Protein AF-Q5BXQ5-F1 (afdb_monomer_lite)

pLDDT: mean 82.76, std 18.49, range [26.02, 97.44]

Structure (mmCIF, N/CA/C/O backbone):
data_AF-Q5BXQ5-F1
#
_entry.id   AF-Q5BXQ5-F1
#
loop_
_atom_site.group_PDB
_atom_site.id
_atom_site.type_symbol
_atom_site.label_atom_id
_atom_site.label_alt_id
_atom_site.label_comp_id
_atom_site.label_asym_id
_atom_site.label_entity_id
_atom_site.label_seq_id
_atom_site.pdbx_PDB_ins_code
_atom_site.Cartn_x
_atom_site.Cartn_y
_atom_site.Cartn_z
_atom_site.occupancy
_atom_site.B_iso_or_equiv
_atom_site.auth_seq_id
_atom_site.auth_comp_id
_atom_site.auth_asym_id
_atom_site.auth_atom_id
_atom_site.pdbx_PDB_model_num
ATOM 1 N N . PHE A 1 1 ? -3.761 8.445 -35.167 1.00 59.41 1 PHE A N 1
ATOM 2 C CA . PHE A 1 1 ? -2.928 7.290 -34.758 1.00 59.41 1 PHE A CA 1
ATOM 3 C C . PHE A 1 1 ? -1.442 7.628 -34.578 1.00 59.41 1 PHE A C 1
ATOM 5 O O . PHE A 1 1 ? -0.912 7.321 -33.518 1.00 59.41 1 PHE A O 1
ATOM 12 N N . VAL A 1 2 ? -0.765 8.305 -35.522 1.00 65.44 2 VAL A N 1
ATOM 13 C CA . VAL A 1 2 ? 0.677 8.653 -35.393 1.00 65.44 2 VAL A CA 1
ATOM 14 C C . VAL A 1 2 ? 0.977 9.590 -34.210 1.00 65.44 2 VAL A C 1
ATOM 16 O O . VAL A 1 2 ? 1.922 9.349 -33.462 1.00 65.44 2 VAL A O 1
ATOM 19 N N . HIS A 1 3 ? 0.152 10.620 -33.991 1.00 71.25 3 HIS A N 1
ATOM 20 C CA . HIS A 1 3 ? 0.296 11.543 -32.854 1.00 71.25 3 HIS A CA 1
ATOM 21 C C . HIS A 1 3 ? 0.167 10.822 -31.502 1.00 71.25 3 HIS A C 1
ATOM 23 O O . HIS A 1 3 ? 1.020 10.962 -30.633 1.00 71.25 3 HIS A O 1
ATOM 29 N N . THR A 1 4 ? -0.858 9.978 -31.357 1.00 77.00 4 THR A N 1
ATOM 30 C CA . THR A 1 4 ? -1.087 9.158 -30.159 1.00 77.00 4 THR A CA 1
ATOM 31 C C . THR A 1 4 ? 0.082 8.209 -29.886 1.00 77.00 4 THR A C 1
ATOM 33 O O . THR A 1 4 ? 0.477 8.042 -28.738 1.00 77.00 4 THR A O 1
ATOM 36 N N . GLY A 1 5 ? 0.691 7.639 -30.932 1.00 76.75 5 GLY A N 1
ATOM 37 C CA . GLY A 1 5 ? 1.862 6.774 -30.787 1.00 76.75 5 GLY A CA 1
ATOM 38 C C . GLY A 1 5 ? 3.129 7.510 -30.337 1.00 76.75 5 GLY A C 1
ATOM 39 O O . GLY A 1 5 ? 3.867 7.002 -29.494 1.00 76.75 5 GLY A O 1
ATOM 40 N N . ARG A 1 6 ? 3.362 8.730 -30.842 1.00 78.69 6 ARG A N 1
ATOM 41 C CA . ARG A 1 6 ? 4.462 9.595 -30.377 1.00 78.69 6 ARG A CA 1
ATOM 42 C C . ARG A 1 6 ? 4.275 10.012 -28.920 1.00 78.69 6 ARG A C 1
ATOM 44 O O . ARG A 1 6 ? 5.229 9.958 -28.149 1.00 78.69 6 ARG A O 1
ATOM 51 N N . LEU A 1 7 ? 3.047 10.366 -28.545 1.00 82.81 7 LEU A N 1
ATOM 52 C CA . LEU A 1 7 ? 2.699 10.731 -27.174 1.00 82.81 7 LEU A CA 1
ATOM 53 C C . LEU A 1 7 ? 2.893 9.549 -26.210 1.00 82.81 7 LEU A C 1
ATOM 55 O O . LEU A 1 7 ? 3.507 9.708 -25.159 1.00 82.81 7 LEU A O 1
ATOM 59 N N . ALA A 1 8 ? 2.466 8.345 -26.604 1.00 81.06 8 ALA A N 1
ATOM 60 C CA . ALA A 1 8 ? 2.680 7.127 -25.823 1.00 81.06 8 ALA A CA 1
ATOM 61 C C . ALA A 1 8 ? 4.173 6.844 -25.593 1.00 81.06 8 ALA A C 1
ATOM 63 O O . ALA A 1 8 ? 4.588 6.621 -24.459 1.00 81.06 8 ALA A O 1
ATOM 64 N N . ARG A 1 9 ? 4.998 6.926 -26.646 1.00 82.25 9 ARG A N 1
ATOM 65 C CA . ARG A 1 9 ? 6.457 6.774 -26.531 1.00 82.25 9 ARG A CA 1
ATOM 66 C C . ARG A 1 9 ? 7.069 7.793 -25.571 1.00 82.25 9 ARG A C 1
ATOM 68 O O . ARG A 1 9 ? 7.902 7.427 -24.748 1.00 82.25 9 ARG A O 1
ATOM 75 N N . HIS A 1 10 ? 6.656 9.055 -25.671 1.00 85.12 10 HIS A N 1
ATOM 76 C CA . HIS A 1 10 ? 7.150 10.113 -24.797 1.00 85.12 10 HIS A CA 1
ATOM 77 C C . HIS A 1 10 ? 6.819 9.831 -23.325 1.00 85.12 10 HIS A C 1
ATOM 79 O O . HIS A 1 10 ? 7.721 9.838 -22.494 1.00 85.12 10 HIS A O 1
ATOM 85 N N . HIS A 1 11 ? 5.566 9.488 -23.008 1.00 85.44 11 HIS A N 1
ATOM 86 C CA . HIS A 1 11 ? 5.167 9.151 -21.637 1.00 85.44 11 HIS A CA 1
ATOM 87 C C . HIS A 1 11 ? 5.866 7.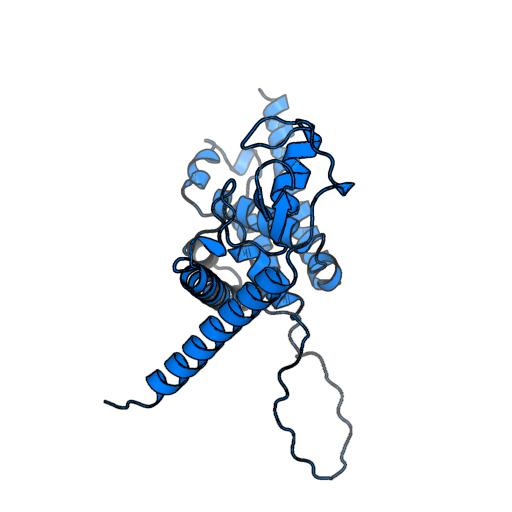901 -21.095 1.00 85.44 11 HIS A C 1
ATOM 89 O O . HIS A 1 11 ? 6.229 7.870 -19.923 1.00 85.44 11 HIS A O 1
ATOM 95 N N . ILE A 1 12 ? 6.092 6.888 -21.934 1.00 84.06 12 ILE A N 1
ATOM 96 C CA . ILE A 1 12 ? 6.803 5.666 -21.540 1.00 84.06 12 ILE A CA 1
ATOM 97 C C . ILE A 1 12 ? 8.266 5.965 -21.195 1.00 84.06 12 ILE A C 1
ATOM 99 O O . ILE A 1 12 ? 8.752 5.516 -20.158 1.00 84.06 12 ILE A O 1
ATOM 103 N N . MET A 1 13 ? 8.958 6.740 -22.035 1.00 82.31 13 MET A N 1
ATOM 104 C CA . MET A 1 13 ? 10.344 7.136 -21.767 1.00 82.31 13 MET A CA 1
ATOM 105 C C . MET A 1 13 ? 10.441 8.002 -20.509 1.00 82.31 13 MET A C 1
ATOM 107 O O . MET A 1 13 ? 11.235 7.695 -19.624 1.00 82.31 13 MET A O 1
ATOM 111 N N . LEU A 1 14 ? 9.565 9.005 -20.381 1.00 87.25 14 LEU A N 1
ATOM 112 C CA . LEU A 1 14 ? 9.477 9.830 -19.176 1.00 87.25 14 LEU A CA 1
ATOM 113 C C . LEU A 1 14 ? 9.220 8.992 -17.921 1.00 87.25 14 LEU A C 1
ATOM 115 O O . LEU A 1 14 ? 9.796 9.273 -16.875 1.00 87.25 14 LEU A O 1
ATOM 119 N N . GLY A 1 15 ? 8.379 7.959 -18.009 1.00 87.81 15 GLY A N 1
ATOM 120 C CA . GLY A 1 15 ? 8.112 7.047 -16.900 1.00 87.81 15 GLY A CA 1
ATOM 121 C C . GLY A 1 15 ? 9.371 6.321 -16.424 1.00 87.81 15 GLY A C 1
ATOM 122 O O . GLY A 1 15 ? 9.641 6.295 -15.225 1.00 87.81 15 GLY A O 1
ATOM 123 N N . LEU A 1 16 ? 10.174 5.786 -17.350 1.00 87.62 16 LEU A N 1
ATOM 124 C CA . LEU A 1 16 ? 11.444 5.134 -17.011 1.00 87.62 16 LEU A CA 1
ATOM 125 C C . LEU A 1 16 ? 12.436 6.124 -16.381 1.00 87.62 16 LEU A C 1
ATOM 127 O O . LEU A 1 16 ? 13.011 5.823 -15.335 1.00 87.62 16 LEU A O 1
ATOM 131 N N . ASP A 1 17 ? 12.588 7.314 -16.965 1.00 89.62 17 ASP A N 1
ATOM 132 C CA . ASP A 1 17 ? 13.493 8.347 -16.446 1.00 89.62 17 ASP A CA 1
ATOM 133 C C . ASP A 1 17 ? 13.065 8.832 -15.053 1.00 89.62 17 ASP A C 1
ATOM 135 O O . ASP A 1 17 ? 13.909 9.045 -14.179 1.00 89.62 17 ASP A O 1
ATOM 139 N N . THR A 1 18 ? 11.752 8.942 -14.821 1.00 92.00 18 THR A N 1
ATOM 140 C CA . THR A 1 18 ? 11.166 9.333 -13.530 1.00 92.00 18 THR A CA 1
ATOM 141 C C . THR A 1 18 ? 11.434 8.279 -12.462 1.00 92.00 18 THR A C 1
ATOM 143 O O . THR A 1 18 ? 11.843 8.628 -11.357 1.00 92.00 18 THR A O 1
ATOM 146 N N . ILE A 1 19 ? 11.261 6.992 -12.775 1.00 92.56 19 ILE A N 1
ATOM 147 C CA . ILE A 1 19 ? 11.558 5.902 -11.834 1.00 92.56 19 ILE A CA 1
ATOM 148 C C . ILE A 1 19 ? 13.061 5.829 -11.535 1.00 92.56 19 ILE A C 1
ATOM 150 O O . ILE A 1 19 ? 13.450 5.689 -10.375 1.00 92.56 19 ILE A O 1
ATOM 154 N N . ALA A 1 20 ? 13.918 6.010 -12.541 1.00 91.25 20 ALA A N 1
ATOM 155 C CA . ALA A 1 20 ? 15.362 6.048 -12.327 1.00 91.25 20 ALA A CA 1
ATOM 156 C C . ALA A 1 20 ? 15.794 7.262 -11.482 1.00 91.25 20 ALA A C 1
ATOM 158 O O . ALA A 1 20 ? 16.673 7.156 -10.623 1.00 91.25 20 ALA A O 1
ATOM 159 N N . ALA A 1 21 ? 15.172 8.426 -11.695 1.00 91.88 21 ALA A N 1
ATOM 160 C CA . ALA A 1 21 ? 15.384 9.607 -10.863 1.00 91.88 21 ALA A CA 1
ATOM 161 C C . ALA A 1 21 ? 14.905 9.373 -9.425 1.00 91.88 21 ALA A C 1
ATOM 163 O O . ALA A 1 21 ? 15.634 9.691 -8.487 1.00 91.88 21 ALA A O 1
ATOM 164 N N . LEU A 1 22 ? 13.738 8.747 -9.253 1.00 92.06 22 LEU A N 1
ATOM 165 C CA . LEU A 1 22 ? 13.207 8.368 -7.948 1.00 92.06 22 LEU A CA 1
ATOM 166 C C . LEU A 1 22 ? 14.173 7.442 -7.203 1.00 92.06 22 LEU A C 1
ATOM 168 O O . LEU A 1 22 ? 14.469 7.702 -6.039 1.00 92.06 22 LEU A O 1
ATOM 172 N N . ARG A 1 23 ? 14.735 6.421 -7.866 1.00 91.31 23 ARG A N 1
ATOM 173 C CA . ARG A 1 23 ? 15.751 5.554 -7.251 1.00 91.31 23 ARG A CA 1
ATOM 174 C C . ARG A 1 23 ? 16.956 6.355 -6.764 1.00 91.31 23 ARG A C 1
ATOM 176 O O . ARG A 1 23 ? 17.374 6.161 -5.629 1.00 91.31 23 ARG A O 1
ATOM 183 N N . ARG A 1 24 ? 17.482 7.279 -7.579 1.00 90.44 24 ARG A N 1
ATOM 184 C CA . ARG A 1 24 ? 18.607 8.149 -7.183 1.00 90.44 24 ARG A CA 1
ATOM 185 C C . ARG A 1 24 ? 18.272 9.013 -5.965 1.00 90.44 24 ARG A C 1
ATOM 187 O O . ARG A 1 24 ? 19.082 9.095 -5.050 1.00 90.44 24 ARG A O 1
ATOM 194 N N . VAL A 1 25 ? 17.082 9.616 -5.928 1.00 90.69 25 VAL A N 1
ATOM 195 C CA . VAL A 1 25 ? 16.619 10.411 -4.776 1.00 90.69 25 VAL A CA 1
ATOM 196 C C . VAL A 1 25 ? 16.509 9.543 -3.524 1.00 90.69 25 VAL A C 1
ATOM 198 O O . VAL A 1 25 ? 16.976 9.942 -2.462 1.00 90.69 25 VAL A O 1
ATOM 201 N N . ILE A 1 26 ? 15.959 8.335 -3.648 1.00 90.31 26 ILE A N 1
ATOM 202 C CA . ILE A 1 26 ? 15.824 7.381 -2.541 1.00 90.31 26 ILE A CA 1
ATOM 203 C C . ILE A 1 26 ? 17.186 6.929 -2.011 1.00 90.31 26 ILE A C 1
ATOM 205 O O . ILE A 1 26 ? 17.345 6.792 -0.801 1.00 90.31 26 ILE A O 1
ATOM 209 N N . THR A 1 27 ? 18.177 6.737 -2.886 1.00 87.94 27 THR A N 1
ATOM 210 C CA . THR A 1 27 ? 19.554 6.432 -2.470 1.00 87.94 27 THR A CA 1
ATOM 211 C C . THR A 1 27 ? 20.159 7.553 -1.622 1.00 87.94 27 THR A C 1
ATOM 213 O O . THR A 1 27 ? 20.914 7.267 -0.701 1.00 87.94 27 THR A O 1
ATOM 216 N N . LEU A 1 28 ? 19.822 8.814 -1.904 1.00 87.38 28 LEU A N 1
ATOM 217 C CA . LEU A 1 28 ? 20.332 9.966 -1.156 1.00 87.38 28 LEU A CA 1
ATOM 218 C C . LEU A 1 28 ? 19.539 10.237 0.131 1.00 87.38 28 LEU A C 1
ATOM 220 O O . LEU A 1 28 ? 20.118 10.616 1.144 1.00 87.38 28 LEU A O 1
ATOM 224 N N . CYS A 1 29 ? 18.213 10.083 0.094 1.00 84.88 29 CYS A N 1
ATOM 225 C CA . CYS A 1 29 ? 17.304 10.488 1.169 1.00 84.88 29 CYS A CA 1
ATOM 226 C C . CYS A 1 29 ? 16.126 9.510 1.319 1.00 84.88 29 CYS A C 1
ATOM 228 O O . CYS A 1 29 ? 14.969 9.868 1.087 1.00 84.88 29 CYS A O 1
ATOM 230 N N . SER A 1 30 ? 16.396 8.275 1.749 1.00 84.75 30 SER A N 1
ATOM 231 C CA . SER A 1 30 ? 15.352 7.263 1.987 1.00 84.75 30 SER A CA 1
ATOM 232 C C . SER A 1 30 ? 14.320 7.697 3.039 1.00 84.75 30 SER A C 1
ATOM 234 O O . SER A 1 30 ? 13.137 7.388 2.900 1.00 84.75 30 SER A O 1
ATOM 236 N N . GLN A 1 31 ? 14.743 8.496 4.027 1.00 83.62 31 GLN A N 1
ATOM 237 C CA . GLN A 1 31 ? 13.896 9.005 5.114 1.00 83.62 31 GLN A CA 1
ATOM 238 C C . GLN A 1 31 ? 12.716 9.859 4.630 1.00 83.62 31 GLN A C 1
ATOM 240 O O . GLN A 1 31 ? 11.655 9.855 5.252 1.00 83.62 31 GLN A O 1
ATOM 245 N N . LEU A 1 32 ? 12.882 10.575 3.511 1.00 84.62 32 LEU A N 1
ATOM 246 C CA . LEU A 1 32 ? 11.819 11.405 2.945 1.00 84.62 32 LEU A CA 1
ATOM 247 C C . LEU A 1 32 ? 10.648 10.539 2.466 1.00 84.62 32 LEU A C 1
ATOM 249 O O . LEU A 1 32 ? 9.490 10.891 2.662 1.00 84.62 32 LEU A O 1
ATOM 253 N N . ILE A 1 33 ? 10.952 9.390 1.862 1.00 83.25 33 ILE A N 1
ATOM 254 C CA . ILE A 1 33 ? 9.947 8.477 1.310 1.00 83.25 33 ILE A CA 1
ATOM 255 C C . ILE A 1 33 ? 9.317 7.606 2.394 1.00 83.25 33 ILE A C 1
ATOM 257 O O . ILE A 1 33 ? 8.133 7.295 2.313 1.00 83.25 33 ILE A O 1
ATOM 261 N N . THR A 1 34 ? 10.073 7.255 3.432 1.00 83.50 34 THR A N 1
ATOM 262 C CA . THR A 1 34 ? 9.568 6.457 4.560 1.00 83.50 34 THR A CA 1
ATOM 263 C C . THR A 1 34 ? 8.723 7.276 5.538 1.00 83.50 34 THR A C 1
ATOM 265 O O . THR A 1 34 ? 8.291 6.757 6.563 1.00 83.50 34 THR A O 1
ATOM 268 N N . HIS A 1 35 ? 8.494 8.561 5.258 1.00 88.94 35 HIS A N 1
ATOM 269 C CA . HIS A 1 35 ? 7.607 9.395 6.056 1.00 88.94 35 HIS A CA 1
ATOM 270 C C . HIS A 1 35 ? 6.166 8.841 6.016 1.00 88.94 35 HIS A C 1
ATOM 272 O O . HIS A 1 35 ? 5.694 8.507 4.925 1.00 88.94 35 HIS A O 1
ATOM 278 N N . PRO A 1 36 ? 5.419 8.815 7.142 1.00 85.69 36 PRO A N 1
ATOM 279 C CA . PRO A 1 36 ? 4.080 8.211 7.218 1.00 85.69 36 PRO A CA 1
ATOM 280 C C . PRO A 1 36 ? 3.079 8.693 6.157 1.00 85.69 36 PRO A C 1
ATOM 282 O O . PRO A 1 36 ? 2.221 7.945 5.719 1.00 85.69 36 PRO A O 1
ATOM 285 N N . ILE A 1 37 ? 3.201 9.943 5.701 1.00 88.25 37 ILE A N 1
ATOM 286 C CA . ILE A 1 37 ? 2.318 10.512 4.664 1.00 88.25 37 ILE A CA 1
ATOM 287 C C . ILE A 1 37 ? 2.615 9.943 3.262 1.00 88.25 37 ILE A C 1
ATOM 289 O O . ILE A 1 37 ? 1.720 9.855 2.420 1.00 88.25 37 ILE A O 1
ATOM 293 N N . LEU A 1 38 ? 3.875 9.599 2.983 1.00 91.19 38 LEU A N 1
ATOM 294 C CA . LEU A 1 38 ? 4.341 9.223 1.645 1.00 91.19 38 LEU A CA 1
ATOM 295 C C . LEU A 1 38 ? 4.504 7.714 1.478 1.00 91.19 38 LEU A C 1
ATOM 297 O O . LEU A 1 38 ? 4.267 7.209 0.380 1.00 91.19 38 LEU A O 1
ATOM 301 N N . VAL A 1 39 ? 4.872 7.003 2.543 1.00 93.50 39 VAL A N 1
ATOM 302 C CA . VAL A 1 39 ? 5.269 5.593 2.486 1.00 93.50 39 VAL A CA 1
ATOM 303 C C . VAL A 1 39 ? 4.185 4.703 1.878 1.00 93.50 39 VAL A C 1
ATOM 305 O O . VAL A 1 39 ? 4.475 3.957 0.944 1.00 93.50 39 VAL A O 1
ATOM 308 N N . ASP A 1 40 ? 2.927 4.870 2.293 1.00 92.44 40 ASP A N 1
ATOM 309 C CA . ASP A 1 40 ? 1.798 4.098 1.762 1.00 92.44 40 ASP A CA 1
ATOM 310 C C . ASP A 1 40 ? 1.560 4.391 0.282 1.00 92.44 40 ASP A C 1
ATOM 312 O O . ASP A 1 40 ? 1.372 3.485 -0.532 1.00 92.44 40 ASP A O 1
ATOM 316 N N . ARG A 1 41 ? 1.619 5.672 -0.102 1.00 93.44 41 ARG A N 1
ATOM 317 C CA . ARG A 1 41 ? 1.394 6.105 -1.488 1.00 93.44 41 ARG A CA 1
ATOM 318 C C . ARG A 1 41 ? 2.469 5.559 -2.419 1.00 93.44 41 ARG A C 1
ATOM 320 O O . ARG A 1 41 ? 2.149 5.098 -3.514 1.00 93.44 41 ARG A O 1
ATOM 327 N N . VAL A 1 42 ? 3.726 5.596 -1.984 1.00 93.44 42 VAL A N 1
ATOM 328 C CA . VAL A 1 42 ? 4.857 5.089 -2.763 1.00 93.44 42 VAL A CA 1
ATOM 329 C C . VAL A 1 42 ? 4.832 3.566 -2.826 1.00 93.44 42 VAL A C 1
ATOM 331 O O . VAL A 1 42 ? 4.992 3.025 -3.917 1.00 93.44 42 VAL A O 1
ATOM 334 N N . ALA A 1 43 ? 4.560 2.871 -1.719 1.00 94.62 43 ALA A N 1
ATOM 335 C CA . ALA A 1 43 ? 4.417 1.416 -1.711 1.00 94.62 43 ALA A CA 1
ATOM 336 C C . ALA A 1 43 ? 3.312 0.949 -2.675 1.00 94.62 43 ALA A C 1
ATOM 338 O O . ALA A 1 43 ? 3.573 0.120 -3.549 1.00 94.62 43 ALA A O 1
ATOM 339 N N . CYS A 1 44 ? 2.125 1.566 -2.613 1.00 94.19 44 CYS A N 1
ATOM 340 C CA . CYS A 1 44 ? 1.020 1.284 -3.535 1.00 94.19 44 CYS A CA 1
ATOM 341 C C . CYS A 1 44 ? 1.415 1.531 -4.999 1.00 94.19 44 CYS A C 1
ATOM 343 O O . CYS A 1 44 ? 1.117 0.726 -5.881 1.00 94.19 44 CYS A O 1
ATOM 345 N N . MET A 1 45 ? 2.099 2.646 -5.278 1.00 94.31 45 MET A N 1
ATOM 346 C CA . MET A 1 45 ? 2.563 2.980 -6.626 1.00 94.31 45 MET A CA 1
ATOM 347 C C . MET A 1 45 ? 3.554 1.932 -7.159 1.00 94.31 45 MET A C 1
ATOM 349 O O . MET A 1 45 ? 3.423 1.488 -8.302 1.00 94.31 45 MET A O 1
ATOM 353 N N . LEU A 1 46 ? 4.535 1.529 -6.348 1.00 94.62 46 LEU A N 1
ATOM 354 C CA . LEU A 1 46 ? 5.539 0.536 -6.732 1.00 94.62 46 LEU A CA 1
ATOM 355 C C . LEU A 1 46 ? 4.900 -0.839 -6.964 1.00 94.62 46 LEU A C 1
ATOM 357 O O . LEU A 1 46 ? 5.151 -1.444 -8.009 1.00 94.62 46 LEU A O 1
ATOM 361 N N . ASN A 1 47 ? 4.011 -1.284 -6.069 1.00 95.00 47 ASN A N 1
ATOM 362 C CA . ASN A 1 47 ? 3.288 -2.548 -6.218 1.00 95.00 47 ASN A CA 1
ATOM 363 C C . ASN A 1 47 ? 2.434 -2.551 -7.493 1.00 95.00 47 ASN A C 1
ATOM 365 O O . ASN A 1 47 ? 2.426 -3.527 -8.249 1.00 95.00 47 ASN A O 1
ATOM 369 N N . TYR A 1 48 ? 1.738 -1.442 -7.764 1.00 92.31 48 TYR A N 1
ATOM 370 C CA . TYR A 1 48 ? 0.917 -1.274 -8.960 1.00 92.31 48 TYR A CA 1
ATOM 371 C C . TYR A 1 48 ? 1.740 -1.393 -10.245 1.00 92.31 48 TYR A C 1
ATOM 373 O O . TYR A 1 48 ? 1.344 -2.112 -11.170 1.00 92.31 48 TYR A O 1
ATOM 381 N N . PHE A 1 49 ? 2.888 -0.710 -10.317 1.00 91.19 49 PHE A N 1
ATOM 382 C CA . PHE A 1 49 ? 3.770 -0.811 -11.477 1.00 91.19 49 PHE A CA 1
ATOM 383 C C . PHE A 1 49 ? 4.326 -2.221 -11.626 1.00 91.19 49 PHE A C 1
ATOM 385 O O . PHE A 1 49 ? 4.260 -2.782 -12.720 1.00 91.19 49 PHE A O 1
ATOM 392 N N . LEU A 1 50 ? 4.807 -2.822 -10.538 1.00 92.38 50 LEU A N 1
ATOM 393 C CA . LEU A 1 50 ? 5.397 -4.153 -10.578 1.00 92.38 50 LEU A CA 1
ATOM 394 C C . LEU A 1 50 ? 4.377 -5.194 -11.057 1.00 92.38 50 LEU A C 1
ATOM 396 O O . LEU A 1 50 ? 4.659 -5.940 -11.990 1.00 92.38 50 LEU A O 1
ATOM 400 N N . THR A 1 51 ? 3.145 -5.154 -10.544 1.00 91.50 51 THR A N 1
ATOM 401 C CA . THR A 1 51 ? 2.060 -6.075 -10.938 1.00 91.50 51 THR A CA 1
ATOM 402 C C . THR A 1 51 ? 1.737 -6.001 -12.430 1.00 91.50 51 THR A C 1
ATOM 404 O O . THR A 1 51 ? 1.425 -7.012 -13.063 1.00 91.50 51 THR A O 1
ATOM 407 N N . ARG A 1 52 ? 1.832 -4.808 -13.025 1.00 88.50 52 ARG A N 1
ATOM 408 C CA . ARG A 1 52 ? 1.633 -4.609 -14.468 1.00 88.50 52 ARG A CA 1
ATOM 409 C C . ARG A 1 52 ? 2.831 -5.042 -15.306 1.00 88.50 52 ARG A C 1
ATOM 411 O O . ARG A 1 52 ? 2.664 -5.288 -16.496 1.00 88.50 52 ARG A O 1
ATOM 418 N N . LEU A 1 53 ? 4.018 -5.129 -14.714 1.00 87.62 53 LEU A N 1
ATOM 419 C CA . LEU A 1 53 ? 5.249 -5.500 -15.407 1.00 87.62 53 LEU A CA 1
ATOM 420 C C . LEU A 1 53 ? 5.559 -7.000 -15.328 1.00 87.62 53 LEU A C 1
ATOM 422 O O . LEU A 1 53 ? 6.096 -7.527 -16.301 1.00 87.62 53 LEU A O 1
ATOM 426 N N . VAL A 1 54 ? 5.225 -7.677 -14.221 1.00 85.00 54 VAL A N 1
ATOM 427 C CA . VAL A 1 54 ? 5.619 -9.082 -13.962 1.00 85.00 54 VAL A CA 1
ATOM 428 C C . VAL A 1 54 ? 4.444 -10.059 -13.823 1.00 85.00 54 VAL A C 1
ATOM 430 O O . VAL A 1 54 ? 4.654 -11.268 -13.879 1.00 85.00 54 VAL A O 1
ATOM 433 N N . GLY A 1 55 ? 3.214 -9.552 -13.682 1.00 74.88 55 GLY A N 1
ATOM 434 C CA . GLY A 1 55 ? 2.013 -10.356 -13.442 1.00 74.88 55 GLY A CA 1
ATOM 435 C C . GLY A 1 55 ? 1.185 -10.690 -14.693 1.00 74.88 55 GLY A C 1
ATOM 436 O O . GLY A 1 55 ? 1.537 -10.312 -15.813 1.00 74.88 55 GLY A O 1
ATOM 437 N N . PRO A 1 56 ? 0.014 -11.339 -14.532 1.00 69.62 56 PRO A N 1
ATOM 438 C CA . PRO A 1 56 ? -0.863 -11.720 -15.650 1.00 69.62 56 PRO A CA 1
ATOM 439 C C . PRO A 1 56 ? -1.323 -10.514 -16.487 1.00 69.62 56 PRO A C 1
ATOM 441 O O . PRO A 1 56 ? -1.516 -10.628 -17.698 1.00 69.62 56 PRO A O 1
ATOM 444 N N . LYS A 1 57 ? -1.414 -9.339 -15.850 1.00 69.88 57 LYS A N 1
ATOM 445 C CA . LYS A 1 57 ? -1.765 -8.051 -16.466 1.00 69.88 57 LYS A CA 1
ATOM 446 C C . LYS A 1 57 ? -0.669 -7.489 -17.381 1.00 69.88 57 LYS A C 1
ATOM 448 O O . LYS A 1 57 ? -0.928 -6.550 -18.125 1.00 69.88 57 LYS A O 1
ATOM 453 N N . GLN A 1 58 ? 0.535 -8.071 -17.398 1.00 71.75 58 GLN A N 1
ATOM 454 C CA . GLN A 1 58 ? 1.570 -7.717 -18.377 1.00 71.75 58 GLN A CA 1
ATOM 455 C C . GLN A 1 58 ? 1.087 -7.953 -19.816 1.00 71.75 58 GLN A C 1
ATOM 457 O O . GLN A 1 58 ? 1.495 -7.242 -20.738 1.00 71.75 58 GLN A O 1
ATOM 462 N N . ARG A 1 59 ? 0.179 -8.920 -20.014 1.00 64.50 59 ARG A N 1
ATOM 463 C CA . ARG A 1 59 ? -0.429 -9.205 -21.318 1.00 64.50 59 ARG A CA 1
ATOM 464 C C . ARG A 1 59 ? -1.172 -7.998 -21.888 1.00 64.50 59 ARG A C 1
ATOM 466 O O . ARG A 1 59 ? -1.062 -7.765 -23.091 1.00 64.50 59 ARG A O 1
ATOM 473 N N . ASP A 1 60 ? -1.789 -7.181 -21.037 1.00 70.94 60 ASP A N 1
ATOM 474 C CA . ASP A 1 60 ? -2.516 -5.967 -21.433 1.00 70.94 60 ASP A CA 1
ATOM 475 C C . ASP A 1 60 ? -1.590 -4.896 -22.034 1.00 70.94 60 ASP A C 1
ATOM 477 O O . ASP A 1 60 ? -2.028 -4.035 -22.792 1.00 70.94 60 ASP A O 1
ATOM 481 N N . LEU A 1 61 ? -0.287 -4.960 -21.734 1.00 68.44 61 LEU A N 1
ATOM 482 C CA . LEU A 1 61 ? 0.737 -4.047 -22.253 1.00 68.44 61 LEU A CA 1
ATOM 483 C C . LEU A 1 61 ? 1.428 -4.585 -23.518 1.00 68.44 61 LEU A C 1
ATOM 485 O O . LEU A 1 61 ? 2.433 -4.032 -23.979 1.00 68.44 61 LEU A O 1
ATOM 489 N N . THR A 1 62 ? 0.936 -5.688 -24.087 1.00 65.56 62 THR A N 1
ATOM 490 C CA . THR A 1 62 ? 1.575 -6.333 -25.239 1.00 65.56 62 THR A CA 1
ATOM 491 C C . THR A 1 62 ? 1.113 -5.690 -26.539 1.00 65.56 62 THR A C 1
ATOM 493 O O . THR A 1 62 ? 0.072 -6.026 -27.094 1.00 65.56 62 THR A O 1
ATOM 496 N N . VAL A 1 63 ? 1.924 -4.769 -27.052 1.00 70.81 63 VAL A N 1
ATOM 497 C CA . VAL A 1 63 ? 1.739 -4.169 -28.380 1.00 70.81 63 VAL A CA 1
ATOM 498 C C . VAL A 1 63 ? 2.593 -4.920 -29.409 1.00 70.81 63 VAL A C 1
ATOM 500 O O . VAL A 1 63 ? 3.658 -5.433 -29.063 1.00 70.81 63 VAL A O 1
ATOM 503 N N . ARG A 1 64 ? 2.137 -4.977 -30.673 1.00 67.38 64 ARG A N 1
ATOM 504 C CA . ARG A 1 64 ? 2.818 -5.677 -31.786 1.00 67.38 64 ARG A CA 1
ATOM 505 C C . ARG A 1 64 ? 4.291 -5.281 -31.951 1.00 67.38 64 ARG A C 1
ATOM 507 O O . ARG A 1 64 ? 5.095 -6.135 -32.296 1.00 67.38 64 ARG A O 1
ATOM 514 N N . ASP A 1 65 ? 4.638 -4.025 -31.674 1.00 72.06 65 ASP A N 1
ATOM 515 C CA . ASP A 1 65 ? 6.018 -3.537 -31.692 1.00 72.06 65 ASP A CA 1
ATOM 516 C C . ASP A 1 65 ? 6.313 -2.708 -30.432 1.00 72.06 65 ASP A C 1
ATOM 518 O O . ASP A 1 65 ? 6.068 -1.503 -30.381 1.00 72.06 65 ASP A O 1
ATOM 522 N N . LYS A 1 66 ? 6.818 -3.365 -29.380 1.00 69.81 66 LYS A N 1
ATOM 523 C CA . LYS A 1 66 ? 7.207 -2.710 -28.115 1.00 69.81 66 LYS A CA 1
ATOM 524 C C . LYS A 1 66 ? 8.403 -1.765 -28.294 1.00 69.81 66 LYS A C 1
ATOM 526 O O . LYS A 1 66 ? 8.501 -0.755 -27.593 1.00 69.81 66 LYS A O 1
ATOM 531 N N . ALA A 1 67 ? 9.293 -2.077 -29.238 1.00 69.50 67 ALA A N 1
ATOM 532 C CA . ALA A 1 67 ? 10.517 -1.322 -29.478 1.00 69.50 67 ALA A CA 1
ATOM 533 C C . ALA A 1 67 ? 10.223 0.034 -30.136 1.00 69.50 67 ALA A C 1
ATOM 535 O O . ALA A 1 67 ? 10.834 1.036 -29.757 1.00 69.50 67 ALA A O 1
ATOM 536 N N . ALA A 1 68 ? 9.228 0.104 -31.027 1.00 70.62 68 ALA A N 1
ATOM 537 C CA . ALA A 1 68 ? 8.786 1.359 -31.642 1.00 70.62 68 ALA A CA 1
ATOM 538 C C . ALA A 1 68 ? 8.382 2.432 -30.615 1.00 70.62 68 ALA A C 1
ATOM 540 O O . ALA A 1 68 ? 8.625 3.627 -30.834 1.00 70.62 68 ALA A O 1
ATOM 541 N N . TYR A 1 69 ? 7.826 2.013 -29.474 1.00 71.75 69 TYR A N 1
ATOM 542 C CA . TYR A 1 69 ? 7.416 2.897 -28.379 1.00 71.75 69 TYR A CA 1
ATOM 543 C C . TYR A 1 69 ? 8.483 3.076 -27.293 1.00 71.75 69 TYR A C 1
ATOM 545 O O . TYR A 1 69 ? 8.231 3.769 -26.312 1.00 71.75 69 TYR A O 1
ATOM 553 N N . GLY A 1 70 ? 9.668 2.475 -27.446 1.00 71.94 70 GLY A N 1
ATOM 554 C CA . GLY A 1 70 ? 10.728 2.538 -26.437 1.00 71.94 70 GLY A CA 1
ATOM 555 C C . GLY A 1 70 ? 10.358 1.859 -25.115 1.00 71.94 70 GLY A C 1
ATOM 556 O O . GLY A 1 70 ? 10.965 2.160 -24.089 1.00 71.94 70 GLY A O 1
ATOM 557 N N . PHE A 1 71 ? 9.367 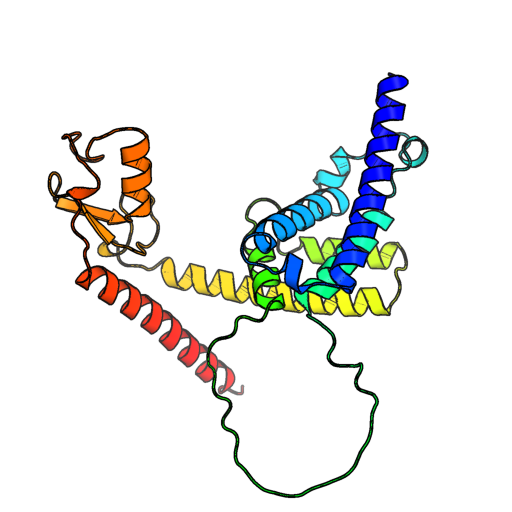0.962 -25.118 1.00 79.69 71 PHE A N 1
ATOM 558 C CA . PHE A 1 71 ? 8.904 0.298 -23.907 1.00 79.69 71 PHE A CA 1
ATOM 559 C C . PHE A 1 71 ? 9.873 -0.811 -23.503 1.00 79.69 71 PHE A C 1
ATOM 561 O O . PHE A 1 71 ? 9.958 -1.850 -24.158 1.00 79.69 71 PHE A O 1
ATOM 568 N N . LYS A 1 72 ? 10.606 -0.573 -22.413 1.00 83.06 72 LYS A N 1
ATOM 569 C CA . LYS A 1 72 ? 11.602 -1.490 -21.848 1.00 83.06 72 LYS A CA 1
ATOM 570 C C . LYS A 1 72 ? 11.143 -1.964 -20.461 1.00 83.06 72 LYS A C 1
ATOM 572 O O . LYS A 1 72 ? 11.654 -1.464 -19.459 1.00 83.06 72 LYS A O 1
ATOM 577 N N . PRO A 1 73 ? 10.175 -2.899 -20.384 1.00 85.50 73 PRO A N 1
ATOM 578 C CA . PRO A 1 73 ? 9.619 -3.357 -19.108 1.00 85.50 73 PRO A CA 1
ATOM 579 C C . PRO A 1 73 ? 10.687 -3.981 -18.207 1.00 85.50 73 PRO A C 1
ATOM 581 O O . PRO A 1 73 ? 10.677 -3.760 -17.005 1.00 85.50 73 PRO A O 1
ATOM 584 N N . ASP A 1 74 ? 11.651 -4.679 -18.805 1.00 87.75 74 ASP A N 1
ATOM 585 C CA . ASP A 1 74 ? 12.778 -5.302 -18.113 1.00 87.75 74 ASP A CA 1
ATOM 586 C C . ASP A 1 74 ? 13.610 -4.280 -17.315 1.00 87.75 74 ASP A C 1
ATOM 588 O O . ASP A 1 74 ? 13.925 -4.506 -16.149 1.00 87.75 74 ASP A O 1
ATOM 592 N N . LEU A 1 75 ? 13.894 -3.111 -17.905 1.00 88.56 75 LEU A N 1
ATOM 593 C CA . LEU A 1 75 ? 14.614 -2.036 -17.214 1.00 88.56 75 LEU A CA 1
ATOM 594 C C . LEU A 1 75 ? 13.757 -1.364 -16.140 1.00 88.56 75 LEU A C 1
ATOM 596 O O . LEU A 1 75 ? 14.282 -0.975 -15.103 1.00 88.56 75 LEU A O 1
ATOM 600 N N . MET A 1 76 ? 12.444 -1.240 -16.355 1.00 90.69 76 MET A N 1
ATOM 601 C CA . MET A 1 76 ? 11.556 -0.709 -15.316 1.00 90.69 76 MET A CA 1
ATOM 602 C C . MET A 1 76 ? 11.523 -1.631 -14.095 1.00 90.69 76 MET A C 1
ATOM 604 O O . MET A 1 76 ? 11.592 -1.139 -12.974 1.00 90.69 76 MET A O 1
ATOM 608 N N . VAL A 1 77 ? 11.468 -2.953 -14.300 1.00 93.25 77 VAL A N 1
ATOM 609 C CA . VAL A 1 77 ? 11.544 -3.930 -13.202 1.00 93.25 77 VAL A CA 1
ATOM 610 C C . VAL A 1 77 ? 12.882 -3.815 -12.479 1.00 93.25 77 VAL A C 1
ATOM 612 O O . VAL A 1 77 ? 12.884 -3.740 -11.257 1.00 93.25 77 VAL A O 1
ATOM 615 N N . LEU A 1 78 ? 13.996 -3.707 -13.210 1.00 93.94 78 LEU A N 1
ATOM 616 C CA . LEU A 1 78 ? 15.325 -3.508 -12.623 1.00 93.94 78 LEU A CA 1
ATOM 617 C C . LEU A 1 78 ? 15.372 -2.284 -11.691 1.00 93.94 78 LEU A C 1
ATOM 619 O O . LEU A 1 78 ? 15.824 -2.382 -10.550 1.00 93.94 78 LEU A O 1
ATOM 623 N N . GLU A 1 79 ? 14.885 -1.134 -12.162 1.00 93.88 79 GLU A N 1
ATOM 624 C CA . GLU A 1 79 ? 14.889 0.109 -11.387 1.00 93.88 79 GLU A CA 1
ATOM 625 C C . GLU A 1 79 ? 13.947 0.033 -10.173 1.00 93.88 79 GLU A C 1
ATOM 627 O O . GLU A 1 79 ? 14.322 0.449 -9.077 1.00 93.88 79 GLU A O 1
ATOM 632 N N . ILE A 1 80 ? 12.756 -0.557 -10.337 1.00 95.12 80 ILE A N 1
ATOM 633 C CA . ILE A 1 80 ? 11.791 -0.764 -9.248 1.00 95.12 80 ILE A CA 1
ATOM 634 C C . ILE A 1 80 ? 12.365 -1.714 -8.190 1.00 95.12 80 ILE A C 1
ATOM 636 O O . ILE A 1 80 ? 12.346 -1.381 -7.007 1.00 95.12 80 ILE A O 1
ATOM 640 N N . SER A 1 81 ? 12.940 -2.852 -8.583 1.00 95.06 81 SER A N 1
ATOM 641 C CA . SER A 1 81 ? 13.614 -3.779 -7.663 1.00 95.06 81 SER A CA 1
ATOM 642 C C . SER A 1 81 ? 14.765 -3.103 -6.913 1.00 95.06 81 SER A C 1
ATOM 644 O O . SER A 1 81 ? 14.942 -3.325 -5.713 1.00 95.06 81 SER A O 1
ATOM 646 N N . GLY A 1 82 ? 15.493 -2.206 -7.584 1.00 93.88 82 GLY A N 1
ATOM 647 C CA . GLY A 1 82 ? 16.498 -1.348 -6.961 1.00 93.88 82 GLY A CA 1
ATOM 648 C C . GLY A 1 82 ? 15.931 -0.405 -5.896 1.00 93.88 82 GLY A C 1
ATOM 649 O O . GLY A 1 82 ? 16.619 -0.126 -4.920 1.00 93.88 82 GLY A O 1
ATOM 650 N N . ILE A 1 83 ? 14.689 0.061 -6.035 1.00 94.44 83 ILE A N 1
ATOM 651 C CA . ILE A 1 83 ? 14.006 0.865 -5.012 1.00 94.44 83 ILE A CA 1
ATOM 652 C C . ILE A 1 83 ? 13.580 -0.007 -3.826 1.00 94.44 83 ILE A C 1
ATOM 654 O O . ILE A 1 83 ? 13.874 0.342 -2.681 1.00 94.44 83 ILE A O 1
ATOM 658 N N . TYR A 1 84 ? 12.937 -1.153 -4.086 1.00 94.75 84 TYR A N 1
ATOM 659 C CA . TYR A 1 84 ? 12.494 -2.074 -3.031 1.00 94.75 84 TYR A CA 1
ATOM 660 C C . TYR A 1 84 ? 13.645 -2.502 -2.129 1.00 94.75 84 TYR A C 1
ATOM 662 O O . TYR A 1 84 ? 13.490 -2.493 -0.912 1.00 94.75 84 TYR A O 1
ATOM 670 N N . GLN A 1 85 ? 14.804 -2.844 -2.702 1.00 93.69 85 GLN A N 1
ATOM 671 C CA . GLN A 1 85 ? 15.925 -3.311 -1.889 1.00 93.69 85 GLN A CA 1
ATOM 672 C C . GLN A 1 85 ? 16.470 -2.221 -0.951 1.00 93.69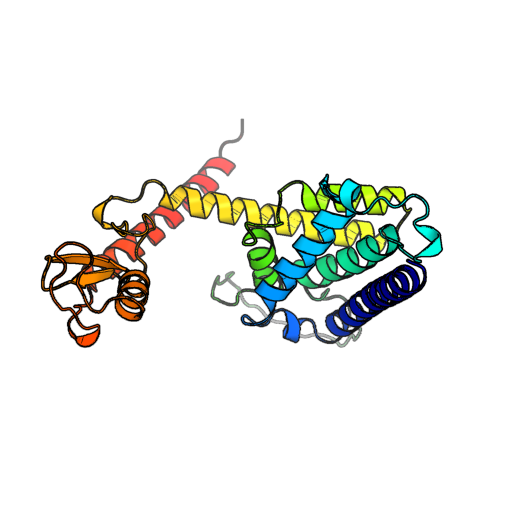 85 GLN A C 1
ATOM 674 O O . GLN A 1 85 ? 16.799 -2.534 0.189 1.00 93.69 85 GLN A O 1
ATOM 679 N N . ILE A 1 86 ? 16.475 -0.946 -1.373 1.00 92.50 86 ILE A N 1
ATOM 680 C CA . ILE A 1 86 ? 16.902 0.179 -0.519 1.00 92.50 86 ILE A CA 1
ATOM 681 C C . ILE A 1 86 ? 15.895 0.399 0.612 1.00 92.50 86 ILE A C 1
ATOM 683 O O . ILE A 1 86 ? 16.276 0.509 1.776 1.00 92.50 86 ILE A O 1
ATOM 687 N N . LEU A 1 87 ? 14.606 0.474 0.272 1.00 92.75 87 LEU A N 1
ATOM 688 C CA . LEU A 1 87 ? 13.566 0.845 1.230 1.00 92.75 87 LEU A CA 1
ATOM 689 C C . LEU A 1 87 ? 13.216 -0.286 2.204 1.00 92.75 87 LEU A C 1
ATOM 691 O O . LEU A 1 87 ? 12.922 -0.015 3.360 1.00 92.75 87 LEU A O 1
ATOM 695 N N . ALA A 1 88 ? 13.250 -1.547 1.769 1.00 92.56 88 ALA A N 1
ATOM 696 C CA . ALA A 1 88 ? 12.848 -2.676 2.607 1.00 92.56 88 ALA A CA 1
ATOM 697 C C . ALA A 1 88 ? 13.965 -3.184 3.530 1.00 92.56 88 ALA A C 1
ATOM 699 O O . ALA A 1 88 ? 13.661 -3.641 4.636 1.00 92.56 88 ALA A O 1
ATOM 700 N N . ARG A 1 89 ? 15.236 -3.109 3.103 1.00 90.94 89 ARG A N 1
ATOM 701 C CA . ARG A 1 89 ? 16.396 -3.495 3.932 1.00 90.94 89 ARG A CA 1
ATOM 702 C C . ARG A 1 89 ? 16.817 -2.371 4.877 1.00 90.94 89 ARG A C 1
ATOM 704 O O . ARG A 1 89 ? 17.153 -2.638 6.024 1.00 90.94 89 ARG A O 1
ATOM 711 N N . GLY A 1 90 ? 16.711 -1.119 4.433 1.00 82.56 90 GLY A N 1
ATOM 712 C CA . GLY A 1 90 ? 17.275 0.038 5.129 1.00 82.56 90 GLY A CA 1
ATOM 713 C C . GLY A 1 90 ? 18.711 0.336 4.701 1.00 82.56 90 GLY A C 1
ATOM 714 O O . GLY A 1 90 ? 19.282 -0.411 3.905 1.00 82.56 90 GLY A O 1
ATOM 715 N N . PRO A 1 91 ? 19.292 1.449 5.183 1.00 71.06 91 PRO A N 1
ATOM 716 C CA . PRO A 1 91 ? 20.674 1.793 4.880 1.00 71.06 91 PRO A CA 1
ATOM 717 C C . PRO A 1 91 ? 21.604 0.689 5.395 1.00 71.06 91 PRO A C 1
ATOM 719 O O . PRO A 1 91 ? 21.601 0.364 6.581 1.00 71.06 91 PRO A O 1
ATOM 722 N N . ASP A 1 92 ? 22.393 0.112 4.489 1.00 61.28 92 ASP A N 1
ATOM 723 C CA . ASP A 1 92 ? 23.451 -0.828 4.839 1.00 61.28 92 ASP A CA 1
ATOM 724 C C . ASP A 1 92 ? 24.434 -0.114 5.784 1.00 61.28 92 ASP A C 1
ATOM 726 O O . ASP A 1 92 ? 25.074 0.864 5.399 1.00 61.28 92 ASP A O 1
ATOM 730 N N . SER A 1 93 ? 24.560 -0.585 7.028 1.00 48.25 93 SER A N 1
ATOM 731 C CA . SER A 1 93 ? 25.513 -0.071 8.029 1.00 48.25 93 SER A CA 1
ATOM 732 C C . SER A 1 93 ? 26.973 -0.432 7.692 1.00 48.25 93 SER A C 1
ATOM 734 O O . SER A 1 93 ? 27.753 -0.834 8.553 1.00 48.25 93 SER A O 1
ATOM 736 N N . SER A 1 94 ? 27.363 -0.319 6.428 1.00 42.84 94 SER A N 1
ATOM 737 C CA . SER A 1 94 ? 28.682 -0.689 5.921 1.00 42.84 94 SER A CA 1
ATOM 738 C C . SER A 1 94 ? 29.258 0.416 5.040 1.00 42.84 94 SER A C 1
ATOM 740 O O . SER A 1 94 ? 29.630 0.185 3.897 1.00 42.84 94 SER A O 1
ATOM 742 N N . THR A 1 95 ? 29.356 1.620 5.609 1.00 36.19 95 THR A N 1
ATOM 743 C CA . THR A 1 95 ? 30.391 2.615 5.282 1.00 36.19 95 THR A CA 1
ATOM 744 C C . THR A 1 95 ? 30.773 3.382 6.554 1.00 36.19 95 THR A C 1
ATOM 746 O O . THR A 1 95 ? 30.415 4.544 6.721 1.00 36.19 95 THR A O 1
ATOM 749 N N . VAL A 1 96 ? 31.484 2.726 7.474 1.00 38.84 96 VAL A N 1
ATOM 750 C CA . VAL A 1 96 ? 32.345 3.414 8.449 1.00 38.84 96 VAL A CA 1
ATOM 751 C C . VAL A 1 96 ? 33.724 2.778 8.342 1.00 38.84 96 VAL A C 1
ATOM 753 O O . VAL A 1 96 ? 34.046 1.812 9.024 1.00 38.84 96 VAL A O 1
ATOM 756 N N . THR A 1 97 ? 34.526 3.292 7.417 1.00 39.53 97 THR A N 1
ATOM 757 C CA . THR A 1 97 ? 35.978 3.304 7.574 1.00 39.53 97 THR A CA 1
ATOM 758 C C . THR A 1 97 ? 36.315 4.578 8.331 1.00 39.53 97 THR A C 1
ATOM 760 O O . THR A 1 97 ? 36.327 5.645 7.727 1.00 39.53 97 THR A O 1
ATOM 763 N N . ASP A 1 98 ? 36.536 4.473 9.637 1.00 30.23 98 ASP A N 1
ATOM 764 C CA . ASP A 1 98 ? 3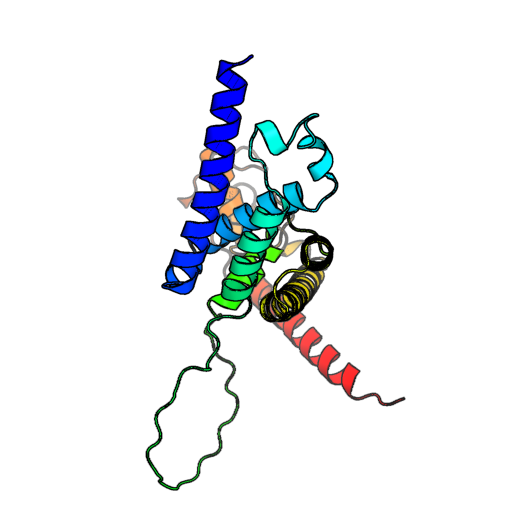7.739 5.063 10.217 1.00 30.23 98 ASP A CA 1
ATOM 765 C C . ASP A 1 98 ? 38.045 4.455 11.585 1.00 30.23 98 ASP A C 1
ATOM 767 O O . ASP A 1 98 ? 37.192 4.301 12.459 1.00 30.23 98 ASP A O 1
ATOM 771 N N . ASN A 1 99 ? 39.303 4.064 11.719 1.00 40.25 99 ASN A N 1
ATOM 772 C CA . ASN A 1 99 ? 39.869 3.365 12.853 1.00 40.25 99 ASN A CA 1
ATOM 773 C C . ASN A 1 99 ? 40.425 4.416 13.818 1.00 40.25 99 ASN A C 1
ATOM 775 O O . ASN A 1 99 ? 41.261 5.201 13.386 1.00 40.25 99 ASN A O 1
ATOM 779 N N . THR A 1 100 ? 40.071 4.395 15.107 1.00 33.88 100 THR A N 1
ATOM 780 C CA . THR A 1 100 ? 40.958 4.823 16.214 1.00 33.88 100 THR A CA 1
ATOM 781 C C . THR A 1 100 ? 40.470 4.223 17.545 1.00 33.88 100 THR A C 1
ATOM 783 O O . THR A 1 100 ? 39.507 4.686 18.139 1.00 33.88 100 THR A O 1
ATOM 786 N N . THR A 1 101 ? 41.140 3.137 17.938 1.00 34.22 101 THR A N 1
ATOM 787 C CA . THR A 1 101 ? 41.790 2.889 19.243 1.00 34.22 101 THR A CA 1
ATOM 788 C C . THR A 1 101 ? 41.005 3.098 20.556 1.00 34.22 101 THR A C 1
ATOM 790 O O . THR A 1 101 ? 40.796 4.220 20.993 1.00 34.22 101 THR A O 1
ATOM 793 N N . THR A 1 102 ? 40.691 1.948 21.181 1.00 31.77 102 THR A N 1
ATOM 794 C CA . THR A 1 102 ? 40.684 1.591 22.624 1.00 31.77 102 THR A CA 1
ATOM 795 C C . THR A 1 102 ? 40.097 2.565 23.652 1.00 31.77 102 THR A C 1
ATOM 797 O O . THR A 1 102 ? 40.659 3.625 23.883 1.00 31.77 102 THR A O 1
ATOM 800 N N . ASP A 1 103 ? 39.084 2.110 24.406 1.00 26.02 103 ASP A N 1
ATOM 801 C CA . ASP A 1 103 ? 39.290 1.783 25.827 1.00 26.02 103 ASP A CA 1
ATOM 802 C C . ASP A 1 103 ? 38.132 0.993 26.477 1.00 26.02 103 ASP A C 1
ATOM 804 O O . ASP A 1 103 ? 36.945 1.206 26.250 1.00 26.02 103 ASP A O 1
ATOM 808 N N . THR A 1 104 ? 38.576 0.039 27.291 1.00 29.00 104 THR A N 1
ATOM 809 C CA . THR A 1 104 ? 37.972 -0.790 28.342 1.00 29.00 104 THR A CA 1
ATOM 810 C C . THR A 1 104 ? 36.774 -0.201 29.109 1.00 29.00 104 THR A C 1
ATOM 812 O O . THR A 1 104 ? 36.905 0.862 29.709 1.00 29.00 104 THR A O 1
ATOM 815 N N . SER A 1 105 ? 35.674 -0.968 29.238 1.00 32.41 105 SER A N 1
ATOM 816 C CA . SER A 1 105 ? 35.000 -1.350 30.512 1.00 32.41 105 SER A CA 1
ATOM 817 C C . SER A 1 105 ? 33.537 -1.795 30.315 1.00 32.41 105 SER A C 1
ATOM 819 O O . SER A 1 105 ? 32.708 -1.055 29.803 1.00 32.41 105 SER A O 1
ATOM 821 N N . SER A 1 106 ? 33.248 -3.013 30.778 1.00 32.47 106 SER A N 1
ATOM 822 C CA . SER A 1 106 ? 32.035 -3.488 31.469 1.00 32.47 106 SER A CA 1
ATOM 823 C C . SER A 1 106 ? 30.715 -2.708 31.308 1.00 32.47 106 SER A C 1
ATOM 825 O O . SER A 1 106 ? 30.564 -1.652 31.910 1.00 32.47 106 SER A O 1
ATOM 827 N N . SER A 1 107 ? 29.691 -3.311 30.689 1.00 27.48 107 SER A N 1
ATOM 828 C CA . SER A 1 107 ? 28.337 -3.367 31.275 1.00 27.48 107 SER A CA 1
ATOM 829 C C . SER A 1 107 ? 27.407 -4.283 30.474 1.00 27.48 107 SER A C 1
ATOM 831 O O . SER A 1 107 ? 27.364 -4.255 29.248 1.00 27.48 107 SER A O 1
ATOM 833 N N . SER A 1 108 ? 26.657 -5.091 31.213 1.00 31.09 108 SER A N 1
ATOM 834 C CA . SER A 1 108 ? 25.464 -5.828 30.810 1.00 31.09 108 SER A CA 1
ATOM 835 C C . SER A 1 108 ? 24.465 -4.958 30.040 1.00 31.09 108 SER A C 1
ATOM 837 O O . SER A 1 108 ? 23.972 -3.977 30.597 1.00 31.09 108 SER A O 1
ATOM 839 N N . THR A 1 109 ? 24.077 -5.369 28.831 1.00 26.50 109 THR A N 1
ATOM 840 C CA . THR A 1 109 ? 22.959 -4.737 28.115 1.00 26.50 109 THR A CA 1
ATOM 841 C C . THR A 1 109 ? 21.925 -5.782 27.725 1.00 26.50 109 THR A C 1
ATOM 843 O O . THR A 1 109 ? 22.057 -6.526 26.757 1.00 26.50 109 THR A O 1
ATOM 846 N N . ILE A 1 110 ? 20.893 -5.818 28.559 1.00 32.41 110 ILE A N 1
ATOM 847 C CA . ILE A 1 110 ? 19.554 -6.351 28.319 1.00 32.41 110 ILE A CA 1
ATOM 848 C C . ILE A 1 110 ? 19.047 -5.825 26.959 1.00 32.41 110 ILE A C 1
ATOM 850 O O . ILE A 1 110 ? 19.136 -4.616 26.737 1.00 32.41 110 ILE A O 1
ATOM 854 N N . PRO A 1 111 ? 18.482 -6.648 26.054 1.00 34.16 111 PRO A N 1
ATOM 855 C CA . PRO A 1 111 ? 17.841 -6.127 24.855 1.00 34.16 111 PRO A CA 1
ATOM 856 C C . PRO A 1 111 ? 16.471 -5.556 25.240 1.00 34.16 111 PRO A C 1
ATOM 858 O O . PRO A 1 111 ? 15.460 -6.251 25.279 1.00 34.16 111 PRO A O 1
ATOM 861 N N . SER A 1 112 ? 16.447 -4.270 25.578 1.00 30.48 112 SER A N 1
ATOM 862 C CA . SER A 1 112 ? 15.233 -3.492 25.805 1.00 30.48 112 SER A CA 1
ATOM 863 C C . SER A 1 112 ? 14.486 -3.267 24.487 1.00 30.48 112 SER A C 1
ATOM 865 O O . SER A 1 112 ? 14.885 -2.455 23.652 1.00 30.48 112 SER A O 1
ATOM 867 N N . THR A 1 113 ? 13.384 -3.993 24.315 1.00 37.62 113 THR A N 1
ATOM 868 C CA . THR A 1 113 ? 12.371 -3.799 23.276 1.00 37.62 113 THR A CA 1
ATOM 869 C C . THR A 1 113 ? 11.525 -2.568 23.618 1.00 37.62 113 THR A C 1
ATOM 871 O O . THR A 1 113 ? 10.559 -2.660 24.369 1.00 37.62 113 THR A O 1
ATOM 874 N N . SER A 1 114 ? 11.874 -1.396 23.083 1.00 34.56 114 SER A N 1
ATOM 875 C CA . SER A 1 114 ? 10.988 -0.224 23.106 1.00 34.56 114 SER A CA 1
ATOM 876 C C . SER A 1 114 ? 11.184 0.673 21.879 1.00 34.56 114 SER A C 1
ATOM 878 O O . SER A 1 114 ? 12.174 1.390 21.757 1.00 34.56 114 SER A O 1
ATOM 880 N N . SER A 1 115 ? 10.174 0.642 21.003 1.00 39.50 115 SER A N 1
ATOM 881 C CA . SER A 1 115 ? 9.614 1.799 20.287 1.00 39.50 115 SER A CA 1
ATOM 882 C C . SER A 1 115 ? 10.547 2.664 19.427 1.00 39.50 115 SER A C 1
ATOM 884 O O . SER A 1 115 ? 10.755 3.844 19.700 1.00 39.50 115 SER A O 1
ATOM 886 N N . SER A 1 116 ? 10.989 2.125 18.295 1.00 37.41 116 SER A N 1
ATOM 887 C CA . SER A 1 116 ? 11.148 2.917 17.06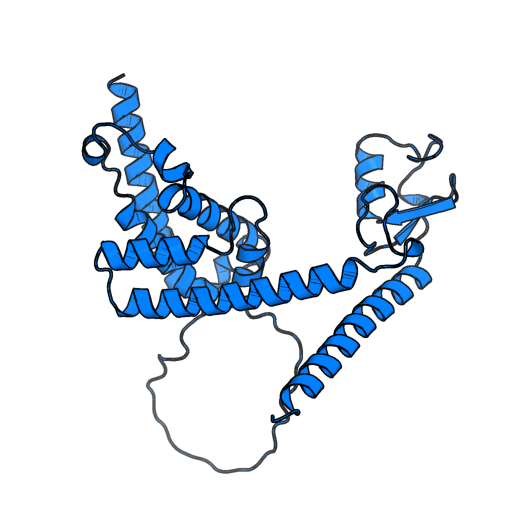9 1.00 37.41 116 SER A CA 1
ATOM 888 C C . SER A 1 116 ? 10.905 1.995 15.877 1.00 37.41 116 SER A C 1
ATOM 890 O O . SER A 1 116 ? 11.756 1.179 15.547 1.00 37.41 116 SER A O 1
ATOM 892 N N . SER A 1 117 ? 9.710 2.072 15.271 1.00 57.31 117 SER A N 1
ATOM 893 C CA . SER A 1 117 ? 9.444 1.382 14.002 1.00 57.31 117 SER A CA 1
ATOM 894 C C . SER A 1 117 ? 10.504 1.860 13.020 1.00 57.31 117 SER A C 1
ATOM 896 O O . SER A 1 117 ? 10.542 3.048 12.690 1.00 57.31 117 SER A O 1
ATOM 898 N N . SER A 1 118 ? 11.389 0.964 12.597 1.00 78.19 118 SER A N 1
ATOM 899 C CA . SER A 1 118 ? 12.437 1.326 11.649 1.00 78.19 118 SER A CA 1
ATOM 900 C C . SER A 1 118 ? 11.770 1.842 10.372 1.00 78.19 118 SER A C 1
ATOM 902 O O . SER A 1 118 ? 10.755 1.295 9.937 1.00 78.19 118 SER A O 1
ATOM 904 N N . SER A 1 119 ? 12.302 2.894 9.748 1.00 86.06 119 SER A N 1
ATOM 905 C CA . SER A 1 119 ? 11.772 3.443 8.489 1.00 86.06 119 SER A CA 1
ATOM 906 C C . SER A 1 119 ? 11.516 2.358 7.431 1.00 86.06 119 SER A C 1
ATOM 908 O O . SER A 1 119 ? 10.548 2.422 6.674 1.00 86.06 119 SER A O 1
ATOM 910 N N . SER A 1 120 ? 12.352 1.318 7.425 1.00 90.75 120 SER A N 1
ATOM 911 C CA . SER A 1 120 ? 12.213 0.160 6.546 1.00 90.75 120 SER A CA 1
ATOM 912 C C . SER A 1 120 ? 11.043 -0.750 6.922 1.00 90.75 120 SER A C 1
ATOM 914 O O . SER A 1 120 ? 10.377 -1.276 6.036 1.00 90.75 120 SER A O 1
ATOM 916 N N . GLU A 1 121 ? 10.755 -0.927 8.216 1.00 91.50 121 GLU A N 1
ATOM 917 C CA . GLU A 1 121 ? 9.561 -1.650 8.690 1.00 91.50 121 GLU A CA 1
ATOM 918 C C . GLU A 1 121 ? 8.288 -0.953 8.233 1.00 91.50 121 GLU A C 1
ATOM 920 O O . GLU A 1 121 ? 7.380 -1.614 7.735 1.00 91.50 121 GLU A O 1
ATOM 925 N N . ALA A 1 122 ? 8.245 0.380 8.327 1.00 91.62 122 ALA A N 1
ATOM 926 C CA . ALA A 1 122 ? 7.107 1.157 7.845 1.00 91.62 122 ALA A CA 1
ATOM 927 C C . ALA A 1 122 ? 6.867 0.917 6.346 1.00 91.62 122 ALA A C 1
ATOM 929 O O . ALA A 1 122 ? 5.729 0.703 5.932 1.00 91.62 122 ALA A O 1
ATOM 930 N N . PHE A 1 123 ? 7.933 0.867 5.537 1.00 94.12 123 PHE A N 1
ATOM 931 C CA . PHE A 1 123 ? 7.815 0.539 4.117 1.00 94.12 123 PHE A CA 1
ATOM 932 C C . PHE A 1 123 ? 7.351 -0.900 3.872 1.00 94.12 123 PHE A C 1
ATOM 934 O O . PHE A 1 123 ? 6.453 -1.115 3.060 1.00 94.12 123 PHE A O 1
ATOM 941 N N . ARG A 1 124 ? 7.917 -1.895 4.569 1.00 94.81 124 ARG A N 1
ATOM 942 C CA . ARG A 1 124 ? 7.480 -3.294 4.420 1.00 94.81 124 ARG A CA 1
ATOM 943 C C . ARG A 1 124 ? 6.006 -3.455 4.774 1.00 94.81 124 ARG A C 1
ATOM 945 O O . ARG A 1 124 ? 5.279 -4.090 4.015 1.00 94.81 124 ARG A O 1
ATOM 952 N N . ARG A 1 125 ? 5.563 -2.816 5.859 1.00 93.44 125 ARG A N 1
ATOM 953 C CA . ARG A 1 125 ? 4.161 -2.804 6.284 1.00 93.44 125 ARG A CA 1
ATOM 954 C C . ARG A 1 125 ? 3.262 -2.157 5.236 1.00 93.44 125 ARG A C 1
ATOM 956 O O . ARG A 1 125 ? 2.265 -2.747 4.846 1.00 93.44 125 ARG A O 1
ATOM 963 N N . ALA A 1 126 ? 3.655 -1.000 4.710 1.00 94.44 126 ALA A N 1
ATOM 964 C CA . ALA A 1 126 ? 2.932 -0.325 3.635 1.00 94.44 126 ALA A CA 1
ATOM 965 C C . ALA A 1 126 ? 2.799 -1.193 2.367 1.00 94.44 126 ALA A C 1
ATOM 967 O O . ALA A 1 126 ? 1.751 -1.200 1.725 1.00 94.44 126 ALA A O 1
ATOM 968 N N . VAL A 1 127 ? 3.841 -1.959 2.015 1.00 95.56 127 VAL A N 1
ATOM 969 C CA . VAL A 1 127 ? 3.826 -2.872 0.860 1.00 95.56 127 VAL A CA 1
ATOM 970 C C . VAL A 1 127 ? 2.809 -3.997 1.040 1.00 95.56 127 VAL A C 1
ATOM 972 O O . VAL A 1 127 ? 2.049 -4.249 0.108 1.00 95.56 127 VAL A O 1
ATOM 975 N N . VAL A 1 128 ? 2.780 -4.654 2.205 1.00 95.44 128 VAL A N 1
ATOM 976 C CA . VAL A 1 128 ? 1.860 -5.779 2.477 1.00 95.44 128 VAL A CA 1
ATOM 977 C C . VAL A 1 128 ? 0.431 -5.321 2.792 1.00 95.44 128 VAL A C 1
ATOM 979 O O . VAL A 1 128 ? -0.519 -6.097 2.693 1.00 95.44 128 VAL A O 1
ATOM 982 N N . SER A 1 129 ? 0.258 -4.050 3.159 1.00 91.69 129 SER A N 1
ATOM 983 C CA . SER A 1 129 ? -1.049 -3.426 3.385 1.00 91.69 129 SER A CA 1
ATOM 984 C C . SER A 1 129 ? -1.779 -3.019 2.105 1.00 91.69 129 SER A C 1
ATOM 986 O O . SER A 1 129 ? -2.967 -2.717 2.161 1.00 91.69 129 SER A O 1
ATOM 988 N N . ASP A 1 130 ? -1.120 -3.029 0.945 1.00 93.31 130 ASP A N 1
ATOM 989 C CA . ASP A 1 130 ? -1.769 -2.725 -0.332 1.00 93.31 130 ASP A CA 1
ATOM 990 C C . ASP A 1 130 ? -2.619 -3.899 -0.845 1.00 93.31 130 ASP A C 1
ATOM 992 O O . ASP A 1 130 ? -2.157 -4.760 -1.593 1.00 93.31 130 ASP A O 1
ATOM 996 N N . GLU A 1 131 ? -3.905 -3.872 -0.516 1.00 87.31 131 GLU A N 1
ATOM 997 C CA . GLU A 1 131 ? -4.896 -4.880 -0.916 1.00 87.31 131 GLU A CA 1
ATOM 998 C C . GLU A 1 131 ? -5.152 -4.961 -2.432 1.00 87.31 131 GLU A C 1
ATOM 1000 O O . GLU A 1 131 ? -5.773 -5.909 -2.914 1.00 87.31 131 GLU A O 1
ATOM 1005 N N . ARG A 1 132 ? -4.736 -3.957 -3.218 1.00 87.44 132 ARG A N 1
ATOM 1006 C CA . ARG A 1 132 ? -5.113 -3.863 -4.641 1.00 87.44 132 ARG A CA 1
ATOM 1007 C C . ARG A 1 132 ? -4.103 -4.503 -5.574 1.00 87.44 132 ARG A C 1
ATOM 1009 O O . ARG A 1 132 ? -4.491 -5.001 -6.637 1.00 87.44 132 ARG A O 1
ATOM 1016 N N . SER A 1 133 ? -2.820 -4.393 -5.239 1.00 91.06 133 SER A N 1
ATOM 1017 C CA . SER A 1 133 ? -1.738 -4.804 -6.137 1.00 91.06 133 SER A CA 1
ATOM 1018 C C . SER A 1 133 ? -0.794 -5.820 -5.506 1.00 91.06 133 SER A C 1
ATOM 1020 O O . SER A 1 133 ? -0.243 -6.639 -6.238 1.00 91.06 133 SER A O 1
ATOM 1022 N N . PHE A 1 134 ? -0.602 -5.811 -4.184 1.00 93.38 134 PHE A N 1
ATOM 1023 C CA . PHE A 1 134 ? 0.284 -6.777 -3.548 1.00 93.38 134 PHE A CA 1
ATOM 1024 C C . PHE A 1 134 ? -0.301 -8.192 -3.615 1.00 93.38 134 PHE A C 1
ATOM 1026 O O . PHE A 1 134 ? -1.473 -8.424 -3.332 1.00 93.38 134 PHE A O 1
ATOM 1033 N N . THR A 1 135 ? 0.540 -9.153 -3.993 1.00 91.25 135 THR A N 1
ATOM 1034 C CA . THR A 1 135 ? 0.250 -10.587 -3.877 1.00 91.25 135 THR A CA 1
ATOM 1035 C C . THR A 1 135 ? 1.505 -11.291 -3.360 1.00 91.25 135 THR A C 1
ATOM 1037 O O . THR A 1 135 ? 2.608 -10.819 -3.660 1.00 91.25 135 THR A O 1
ATOM 1040 N N . PRO A 1 136 ? 1.385 -12.416 -2.629 1.00 85.62 136 PRO A N 1
ATOM 1041 C CA . PRO A 1 136 ? 2.545 -13.119 -2.070 1.00 85.62 136 PRO A CA 1
ATOM 1042 C C . PRO A 1 136 ? 3.606 -13.498 -3.115 1.00 85.62 136 PRO A C 1
ATOM 1044 O O . PRO A 1 136 ? 4.800 -13.476 -2.818 1.00 85.62 136 PRO A O 1
ATOM 1047 N N . ASP A 1 137 ? 3.172 -13.774 -4.350 1.00 91.56 137 ASP A N 1
ATOM 1048 C CA . ASP A 1 137 ? 4.033 -14.166 -5.469 1.00 91.56 137 ASP A CA 1
ATOM 1049 C C . ASP A 1 137 ? 4.574 -12.984 -6.292 1.00 91.56 137 ASP A C 1
ATOM 1051 O O . ASP A 1 137 ? 5.430 -13.185 -7.156 1.00 91.56 137 ASP A O 1
ATOM 1055 N N . LEU A 1 138 ? 4.079 -11.755 -6.083 1.00 93.44 138 LEU A N 1
ATOM 1056 C CA . LEU A 1 138 ? 4.431 -10.587 -6.906 1.00 93.44 138 LEU A CA 1
ATOM 1057 C C . LEU A 1 138 ? 5.947 -10.372 -6.961 1.00 93.44 138 LEU A C 1
ATOM 1059 O O . LEU A 1 138 ? 6.532 -10.151 -8.023 1.00 93.44 138 LEU A O 1
ATOM 1063 N N . LEU A 1 139 ? 6.585 -10.440 -5.796 1.00 94.56 139 LEU A N 1
ATOM 1064 C CA . LEU A 1 139 ? 8.015 -10.209 -5.669 1.00 94.56 139 LEU A CA 1
ATOM 1065 C C . LEU A 1 139 ? 8.836 -11.390 -6.208 1.00 94.56 139 LEU A C 1
ATOM 1067 O O . LEU A 1 139 ? 9.893 -11.170 -6.793 1.00 94.56 139 LEU A O 1
ATOM 1071 N N . ASP A 1 140 ? 8.324 -12.621 -6.122 1.00 94.25 140 ASP A N 1
ATOM 1072 C CA . ASP A 1 140 ? 8.973 -13.787 -6.737 1.00 94.25 140 ASP A CA 1
ATOM 1073 C C . ASP A 1 140 ? 8.934 -13.711 -8.266 1.00 94.25 140 ASP A C 1
ATOM 1075 O O . ASP A 1 140 ? 9.902 -14.056 -8.945 1.00 94.25 140 ASP A O 1
ATOM 1079 N N . GLN A 1 141 ? 7.822 -13.230 -8.830 1.00 93.44 141 GLN A N 1
ATOM 1080 C CA . GLN A 1 141 ? 7.710 -12.967 -10.265 1.00 93.44 141 GLN A CA 1
ATOM 1081 C C . GLN A 1 141 ? 8.738 -11.919 -10.709 1.00 93.44 141 GLN A C 1
ATOM 1083 O O . GLN A 1 141 ? 9.347 -12.073 -11.769 1.00 93.44 141 GLN A O 1
ATOM 1088 N N . ALA A 1 142 ? 8.986 -10.898 -9.885 1.00 93.75 142 ALA A N 1
ATOM 1089 C CA . ALA A 1 142 ? 10.037 -9.921 -10.140 1.00 93.75 142 ALA A CA 1
ATOM 1090 C C . ALA A 1 142 ? 11.440 -10.542 -10.093 1.00 93.75 142 ALA A C 1
ATOM 1092 O O . ALA A 1 142 ? 12.216 -10.298 -11.016 1.00 93.75 142 ALA A O 1
ATOM 1093 N N . CYS A 1 143 ? 11.745 -11.407 -9.116 1.00 94.06 143 CYS A N 1
ATOM 1094 C CA . CYS A 1 143 ? 13.013 -12.151 -9.080 1.00 94.06 143 CYS A CA 1
ATOM 1095 C C . CYS A 1 143 ? 13.246 -12.942 -10.377 1.00 94.06 143 CYS A C 1
ATOM 1097 O O . CYS A 1 143 ? 14.289 -12.796 -11.006 1.00 94.06 143 CYS A O 1
ATOM 1099 N N . ARG A 1 144 ? 12.234 -13.678 -10.859 1.00 92.56 144 ARG A N 1
ATOM 1100 C CA . ARG A 1 144 ? 12.328 -14.437 -12.124 1.00 92.56 144 ARG A CA 1
ATOM 1101 C C . ARG A 1 144 ? 12.632 -13.544 -13.328 1.00 92.56 144 ARG A C 1
ATOM 1103 O O . ARG A 1 144 ? 13.322 -13.962 -14.258 1.00 92.56 144 ARG A O 1
ATOM 1110 N N . VAL A 1 145 ? 12.093 -12.323 -13.349 1.00 91.31 145 VAL A N 1
ATOM 1111 C CA . VAL A 1 145 ? 12.406 -11.348 -14.401 1.00 91.31 145 VAL A CA 1
ATOM 1112 C C . VAL A 1 145 ? 13.852 -10.873 -14.291 1.00 91.31 145 VAL A C 1
ATOM 1114 O O . VAL A 1 145 ? 14.517 -10.830 -15.323 1.00 91.31 145 VAL A O 1
ATOM 1117 N N . LEU A 1 146 ? 14.346 -10.572 -13.086 1.00 93.19 146 LEU A N 1
ATOM 1118 C CA . LEU A 1 146 ? 15.744 -10.182 -12.858 1.00 93.19 146 LEU A CA 1
ATOM 1119 C C . LEU A 1 146 ? 16.728 -11.273 -13.307 1.00 93.19 146 LEU A C 1
ATOM 1121 O O . LEU A 1 146 ? 17.710 -10.964 -13.985 1.00 93.19 146 LEU A O 1
ATOM 1125 N N . ASP A 1 147 ? 16.421 -12.537 -13.013 1.00 92.56 147 ASP A N 1
ATOM 1126 C CA . ASP A 1 147 ? 17.227 -13.684 -13.442 1.00 92.56 147 ASP A CA 1
ATOM 1127 C C . ASP A 1 147 ? 17.243 -13.814 -14.970 1.00 92.56 147 ASP A C 1
ATOM 1129 O O . ASP A 1 147 ? 18.300 -13.957 -15.587 1.00 92.56 147 ASP A O 1
ATOM 1133 N N . ARG A 1 148 ? 16.073 -13.687 -15.612 1.00 91.50 148 ARG A N 1
ATOM 1134 C CA . ARG A 1 148 ? 15.936 -13.760 -17.076 1.00 91.50 148 ARG A CA 1
ATOM 1135 C C . ARG A 1 148 ? 16.745 -12.686 -17.801 1.00 91.50 148 ARG A C 1
ATOM 1137 O O . ARG A 1 148 ? 17.230 -12.939 -18.901 1.00 91.50 148 ARG A O 1
ATOM 1144 N N . ILE A 1 149 ? 16.845 -11.486 -17.231 1.00 91.56 149 ILE A N 1
ATOM 1145 C CA . ILE A 1 149 ? 17.559 -10.358 -17.853 1.00 91.56 149 ILE A CA 1
ATOM 1146 C C . ILE A 1 149 ? 19.043 -10.322 -17.471 1.00 91.56 149 ILE A C 1
ATOM 1148 O O . ILE A 1 149 ? 19.731 -9.383 -17.865 1.00 91.56 149 ILE A O 1
ATOM 1152 N N . ALA A 1 150 ? 19.523 -11.315 -16.710 1.00 92.75 150 ALA A N 1
ATOM 1153 C CA . ALA A 1 150 ? 20.879 -11.371 -16.174 1.00 92.75 150 ALA A CA 1
ATOM 1154 C C . ALA A 1 150 ? 21.268 -10.073 -15.440 1.00 92.75 150 ALA A C 1
ATOM 1156 O O . ALA A 1 150 ? 22.314 -9.473 -15.699 1.00 92.75 150 ALA A O 1
ATOM 1157 N N . ALA A 1 151 ? 20.388 -9.610 -14.544 1.00 92.50 151 ALA A N 1
ATOM 1158 C CA . ALA A 1 151 ? 20.645 -8.437 -13.717 1.00 92.50 151 ALA A CA 1
ATOM 1159 C C . ALA A 1 151 ? 21.899 -8.628 -12.829 1.00 92.50 151 ALA A C 1
ATOM 1161 O O . ALA A 1 151 ? 22.307 -9.762 -12.562 1.00 92.50 151 ALA A O 1
ATOM 1162 N N . PRO A 1 152 ? 22.529 -7.536 -12.346 1.00 94.62 152 PRO A N 1
ATOM 1163 C CA . PRO A 1 152 ? 23.702 -7.633 -11.482 1.00 94.62 152 PRO A CA 1
ATOM 1164 C C . PRO A 1 152 ? 23.445 -8.502 -10.245 1.00 94.62 152 PRO A C 1
ATOM 1166 O O . PRO A 1 152 ? 22.474 -8.282 -9.522 1.00 94.62 152 PRO A O 1
ATOM 1169 N N . MET A 1 153 ? 24.354 -9.442 -9.968 1.00 92.06 153 MET A N 1
ATOM 1170 C CA . MET A 1 153 ? 24.222 -10.417 -8.874 1.00 92.06 153 MET A CA 1
ATOM 1171 C C . MET A 1 153 ? 23.969 -9.756 -7.508 1.00 92.06 153 MET A C 1
ATOM 1173 O O . MET A 1 153 ? 23.112 -10.210 -6.755 1.00 92.06 153 MET A O 1
ATOM 1177 N N . ASP A 1 154 ? 24.667 -8.654 -7.217 1.00 93.56 154 ASP A N 1
ATOM 1178 C CA . ASP A 1 154 ? 24.491 -7.873 -5.983 1.00 93.56 154 ASP A CA 1
ATOM 1179 C C . ASP A 1 154 ? 23.045 -7.375 -5.818 1.00 93.56 154 ASP A C 1
ATOM 1181 O O . ASP A 1 154 ? 22.451 -7.500 -4.747 1.00 93.56 154 ASP A O 1
ATOM 1185 N N . LEU A 1 155 ? 22.437 -6.883 -6.903 1.00 92.69 155 LEU A N 1
ATOM 1186 C CA . LEU A 1 155 ? 21.048 -6.439 -6.888 1.00 92.69 155 LEU A CA 1
ATOM 1187 C C . LEU A 1 155 ? 20.095 -7.615 -6.666 1.00 92.69 155 LEU A C 1
ATOM 1189 O O . LEU A 1 155 ? 19.177 -7.489 -5.862 1.00 92.69 155 LEU A O 1
ATOM 1193 N N . CYS A 1 156 ? 20.304 -8.747 -7.343 1.00 94.06 156 CYS A N 1
ATOM 1194 C CA . CYS A 1 156 ? 19.457 -9.929 -7.173 1.00 94.06 156 CYS A CA 1
ATOM 1195 C C . CYS A 1 156 ? 19.497 -10.452 -5.730 1.00 94.06 156 CYS A C 1
ATOM 1197 O O . CYS A 1 156 ? 18.450 -10.768 -5.164 1.00 94.06 156 CYS A O 1
ATOM 1199 N N . GLN A 1 157 ? 20.678 -10.487 -5.107 1.00 94.56 157 GLN A N 1
ATOM 1200 C CA . GLN A 1 157 ? 20.843 -10.906 -3.714 1.00 94.56 157 GLN A CA 1
ATOM 1201 C C . GLN A 1 157 ? 20.151 -9.943 -2.745 1.00 94.56 157 GLN A C 1
ATOM 1203 O O . GLN A 1 157 ? 19.343 -10.368 -1.918 1.00 94.56 157 GLN A O 1
ATOM 1208 N N . LYS A 1 158 ? 20.404 -8.635 -2.880 1.00 94.75 158 LYS A N 1
ATOM 1209 C CA . LYS A 1 158 ? 19.771 -7.611 -2.037 1.00 94.75 158 LYS A CA 1
ATOM 1210 C C . LYS A 1 158 ? 18.258 -7.580 -2.220 1.00 94.75 158 LYS A C 1
ATOM 1212 O O . LYS A 1 158 ? 17.519 -7.468 -1.246 1.00 94.75 158 LYS A O 1
ATOM 1217 N N . PHE A 1 159 ? 17.773 -7.709 -3.450 1.00 95.75 159 PHE A N 1
ATOM 1218 C CA . PHE A 1 159 ? 16.342 -7.777 -3.709 1.00 95.75 159 PHE A CA 1
ATOM 1219 C C . PHE A 1 159 ? 15.731 -9.043 -3.100 1.00 95.75 159 PHE A C 1
ATOM 1221 O O . PHE A 1 159 ? 14.716 -8.936 -2.427 1.00 95.75 159 PHE A O 1
ATOM 1228 N N . SER A 1 160 ? 16.374 -10.206 -3.228 1.00 95.38 160 SER A N 1
ATOM 1229 C CA . SER A 1 160 ? 15.898 -11.456 -2.611 1.00 95.38 160 SER A CA 1
ATOM 1230 C C . SER A 1 160 ? 15.795 -11.352 -1.087 1.00 95.38 160 SER A C 1
ATOM 1232 O O . SER A 1 160 ? 14.811 -11.801 -0.501 1.00 95.38 160 SER A O 1
ATOM 1234 N N . GLU A 1 161 ? 16.760 -10.696 -0.442 1.00 94.62 161 GLU A N 1
ATOM 1235 C CA . GLU A 1 161 ? 16.686 -10.426 0.995 1.00 94.62 161 GLU A CA 1
ATOM 1236 C C . GLU A 1 161 ? 15.530 -9.474 1.339 1.00 94.62 161 GLU A C 1
ATOM 1238 O O . GLU A 1 161 ? 14.774 -9.722 2.277 1.00 94.62 161 GLU A O 1
ATOM 1243 N N . ALA A 1 162 ? 15.318 -8.422 0.541 1.00 95.06 162 ALA A N 1
ATOM 1244 C CA . ALA A 1 162 ? 14.149 -7.556 0.687 1.00 95.06 162 ALA A CA 1
ATOM 1245 C C . ALA A 1 162 ? 12.828 -8.331 0.540 1.00 95.06 162 ALA A C 1
ATOM 1247 O O . ALA A 1 162 ? 11.914 -8.123 1.339 1.00 95.06 162 ALA A O 1
ATOM 1248 N N . VAL A 1 163 ? 12.735 -9.254 -0.425 1.00 96.19 163 VAL A N 1
ATOM 1249 C CA . VAL A 1 163 ? 11.568 -10.132 -0.599 1.00 96.19 163 VAL A CA 1
ATOM 1250 C C . VAL A 1 163 ? 11.339 -10.976 0.650 1.00 96.19 163 VAL A C 1
ATOM 1252 O O . VAL A 1 163 ? 10.212 -11.039 1.139 1.00 96.19 163 VAL A O 1
ATOM 1255 N N . ARG A 1 164 ? 12.392 -11.588 1.203 1.00 95.38 164 ARG A N 1
ATOM 1256 C CA . ARG A 1 164 ? 12.303 -12.393 2.428 1.00 95.38 164 ARG A CA 1
ATOM 1257 C C . ARG A 1 164 ? 11.755 -11.577 3.601 1.00 95.38 164 ARG A C 1
ATOM 1259 O O . ARG A 1 164 ? 10.854 -12.042 4.295 1.00 95.38 164 ARG A O 1
ATOM 1266 N N . LEU A 1 165 ? 12.260 -10.358 3.796 1.00 94.81 165 LEU A N 1
ATOM 1267 C CA . LEU A 1 165 ? 11.804 -9.459 4.859 1.00 94.81 165 LEU A CA 1
ATOM 1268 C C . LEU A 1 165 ? 10.343 -9.024 4.665 1.00 94.81 165 LEU A C 1
ATOM 1270 O O . LEU A 1 165 ? 9.581 -9.009 5.627 1.00 94.81 165 LEU A O 1
ATOM 1274 N N . ILE A 1 166 ? 9.933 -8.693 3.436 1.00 95.38 166 ILE A N 1
ATOM 1275 C CA . ILE A 1 166 ? 8.540 -8.320 3.129 1.00 95.38 166 ILE A CA 1
ATOM 1276 C C . ILE A 1 166 ? 7.600 -9.512 3.342 1.00 95.38 166 ILE A C 1
ATOM 1278 O O . ILE A 1 166 ? 6.522 -9.353 3.906 1.00 95.38 166 ILE A O 1
ATOM 1282 N N . LYS A 1 167 ? 8.005 -10.721 2.941 1.00 94.69 167 LYS A N 1
ATOM 1283 C CA . LYS A 1 167 ? 7.222 -11.938 3.186 1.00 94.69 167 LYS A CA 1
ATOM 1284 C C . LYS A 1 167 ? 7.060 -12.2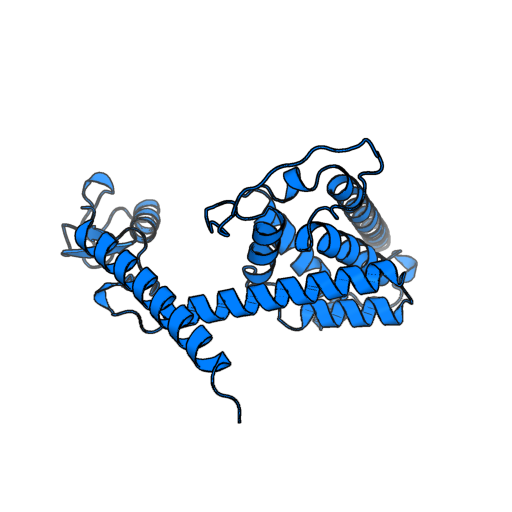27 4.675 1.00 94.69 167 LYS A C 1
ATOM 1286 O O . LYS A 1 167 ? 5.963 -12.582 5.089 1.00 94.69 167 LYS A O 1
ATOM 1291 N N . ALA A 1 168 ? 8.112 -12.043 5.473 1.00 92.62 168 ALA A N 1
ATOM 1292 C CA . ALA A 1 168 ? 8.019 -12.168 6.925 1.00 92.62 168 ALA A CA 1
ATOM 1293 C C . ALA A 1 168 ? 7.022 -11.155 7.517 1.00 92.62 168 ALA A C 1
ATOM 1295 O O . ALA A 1 168 ? 6.192 -11.532 8.337 1.00 92.62 168 ALA A O 1
ATOM 1296 N N . GLU A 1 169 ? 7.039 -9.903 7.045 1.00 93.00 169 GLU A N 1
ATOM 1297 C CA . GLU A 1 169 ? 6.053 -8.885 7.436 1.00 93.00 169 GLU A CA 1
ATOM 1298 C C . GLU A 1 169 ? 4.621 -9.287 7.044 1.00 93.00 169 GLU A C 1
ATOM 1300 O O . GLU A 1 169 ? 3.695 -9.105 7.825 1.00 93.00 169 GLU A O 1
ATOM 1305 N N . ASN A 1 170 ? 4.431 -9.887 5.863 1.00 93.56 170 ASN A N 1
ATOM 1306 C CA . ASN A 1 170 ? 3.118 -10.365 5.425 1.00 93.56 170 ASN A CA 1
ATOM 1307 C C . ASN A 1 170 ? 2.584 -11.487 6.324 1.00 93.56 170 ASN A C 1
ATOM 1309 O O . ASN A 1 170 ? 1.392 -11.518 6.620 1.00 93.56 170 ASN A O 1
ATOM 1313 N N . VAL A 1 171 ? 3.457 -12.399 6.765 1.00 90.81 171 VAL A N 1
ATOM 1314 C CA . VAL A 1 171 ? 3.092 -13.446 7.730 1.00 90.81 171 VAL A CA 1
ATOM 1315 C C . VAL A 1 171 ? 2.683 -12.817 9.058 1.00 90.81 171 VAL A C 1
ATOM 1317 O O . VAL A 1 171 ? 1.621 -13.155 9.561 1.00 90.81 171 VAL A O 1
ATOM 1320 N N . ILE A 1 172 ? 3.459 -11.859 9.581 1.00 88.06 172 ILE A N 1
ATOM 1321 C CA . ILE A 1 172 ? 3.119 -11.143 10.823 1.00 88.06 172 ILE A CA 1
ATOM 1322 C C . ILE A 1 172 ? 1.752 -10.466 10.701 1.00 88.06 172 ILE A C 1
ATOM 1324 O O . ILE A 1 172 ? 0.908 -10.653 11.569 1.00 88.06 172 ILE A O 1
ATOM 1328 N N . LYS A 1 173 ? 1.514 -9.730 9.610 1.00 87.69 173 LYS A N 1
ATOM 1329 C CA . LYS A 1 173 ? 0.228 -9.075 9.349 1.00 87.69 173 LYS A CA 1
ATOM 1330 C C . LYS A 1 173 ? -0.921 -10.089 9.304 1.00 87.69 173 LYS A C 1
ATOM 1332 O O . LYS A 1 173 ? -1.929 -9.883 9.962 1.00 87.69 173 LYS A O 1
ATOM 1337 N N . THR A 1 174 ? -0.753 -11.187 8.566 1.00 84.50 174 THR A N 1
ATOM 1338 C CA . THR A 1 174 ? -1.785 -12.234 8.456 1.00 84.50 174 THR A CA 1
ATOM 1339 C C . THR A 1 174 ? -2.069 -12.863 9.823 1.00 84.50 174 THR A C 1
ATOM 1341 O O . THR A 1 174 ? -3.221 -13.051 10.187 1.00 84.50 174 THR A O 1
ATOM 1344 N N . GLU A 1 175 ? -1.029 -13.157 10.611 1.00 82.31 175 GLU A N 1
ATOM 1345 C CA . GLU A 1 175 ? -1.178 -13.656 11.984 1.00 82.31 175 GLU A CA 1
ATOM 1346 C C . GLU A 1 175 ? -1.917 -12.637 12.876 1.00 82.31 175 GLU A C 1
ATOM 1348 O O . GLU A 1 175 ? -2.745 -13.021 13.693 1.00 82.31 175 GLU A O 1
ATOM 1353 N N . GLU A 1 176 ? -1.622 -11.337 12.757 1.00 79.31 176 GLU A N 1
ATOM 1354 C CA . GLU A 1 176 ? -2.319 -10.271 13.496 1.00 79.31 176 GLU A CA 1
ATOM 1355 C C . GLU A 1 176 ? -3.789 -10.113 13.100 1.00 79.31 176 GLU A C 1
ATOM 1357 O O . GLU A 1 176 ? -4.603 -9.832 13.974 1.00 79.31 176 GLU A O 1
ATOM 1362 N N . GLU A 1 177 ? -4.131 -10.290 11.824 1.00 80.00 177 GLU A N 1
ATOM 1363 C CA . GLU A 1 177 ? -5.521 -10.274 11.353 1.00 80.00 177 GLU A CA 1
ATOM 1364 C C . GLU A 1 177 ? -6.305 -11.467 11.924 1.00 80.00 177 GLU A C 1
ATOM 1366 O O . GLU A 1 177 ? -7.375 -11.272 12.497 1.00 80.00 177 GLU A O 1
ATOM 1371 N N . LEU A 1 178 ? -5.726 -12.673 11.891 1.00 74.69 178 LEU A N 1
ATOM 1372 C CA . LEU A 1 178 ? -6.347 -13.888 12.439 1.00 74.69 178 LEU A CA 1
ATOM 1373 C C . LEU A 1 178 ? -6.645 -13.795 13.944 1.00 74.69 178 LEU A C 1
ATOM 1375 O O . LEU A 1 178 ? -7.656 -14.318 14.402 1.00 74.69 178 LEU A O 1
ATOM 1379 N N . ASP A 1 179 ? -5.795 -13.119 14.725 1.00 71.88 179 ASP A N 1
ATOM 1380 C CA . ASP A 1 179 ? -6.032 -12.929 16.166 1.00 71.88 179 ASP A CA 1
ATOM 1381 C C . ASP A 1 179 ? -7.314 -12.125 16.453 1.00 71.88 179 ASP A C 1
ATOM 1383 O O . ASP A 1 179 ? -7.853 -12.196 17.561 1.00 71.88 179 ASP A O 1
ATOM 1387 N N . VAL A 1 180 ? -7.773 -11.333 15.480 1.00 74.06 180 VAL A N 1
ATOM 1388 C CA . VAL A 1 180 ? -8.923 -10.431 15.601 1.00 74.06 180 VAL A CA 1
ATOM 1389 C C . VAL A 1 180 ? -10.202 -11.041 15.015 1.00 74.06 180 VAL A C 1
ATOM 1391 O O . VAL A 1 180 ? -11.287 -10.603 15.391 1.00 74.06 180 VAL A O 1
ATOM 1394 N N . ASP A 1 181 ? -10.106 -12.080 14.180 1.00 76.88 181 ASP A N 1
ATOM 1395 C CA . ASP A 1 181 ? -11.270 -12.746 13.568 1.00 76.88 181 ASP A CA 1
ATOM 1396 C C . ASP A 1 181 ? -12.215 -13.380 14.611 1.00 76.88 181 ASP A C 1
ATOM 1398 O O . ASP A 1 181 ? -13.430 -13.373 14.429 1.00 76.88 181 ASP A O 1
ATOM 1402 N N . ASP A 1 182 ? -11.677 -13.858 15.740 1.00 82.81 182 ASP A N 1
ATOM 1403 C CA . ASP A 1 182 ? -12.441 -14.440 16.860 1.00 82.81 182 ASP A CA 1
ATOM 1404 C C . ASP A 1 182 ? -12.835 -13.396 17.930 1.00 82.81 182 ASP A C 1
ATOM 1406 O O . ASP A 1 182 ? -13.018 -13.719 19.115 1.00 82.81 182 ASP A O 1
ATOM 1410 N N . ALA A 1 183 ? -12.887 -12.114 17.565 1.00 88.00 183 ALA A N 1
ATOM 1411 C CA . ALA A 1 183 ? -13.293 -11.066 18.490 1.00 88.00 183 ALA A CA 1
ATOM 1412 C C . ALA A 1 183 ? -14.775 -11.220 18.890 1.00 88.00 183 ALA A C 1
ATOM 1414 O O . ALA A 1 183 ? -15.626 -11.440 18.029 1.00 88.00 183 ALA A O 1
ATOM 1415 N N . PRO A 1 184 ? -15.112 -11.079 20.188 1.00 92.69 184 PRO A N 1
ATOM 1416 C CA . PRO A 1 184 ? -16.501 -11.037 20.636 1.00 92.69 184 PRO A CA 1
ATOM 1417 C C . PRO A 1 184 ? -17.317 -9.968 19.900 1.00 92.69 184 PRO A C 1
ATOM 1419 O O . PRO A 1 184 ? -16.828 -8.854 19.711 1.00 92.69 184 PRO A O 1
ATOM 1422 N N . ASP A 1 185 ? -18.583 -10.270 19.594 1.00 91.00 185 ASP A N 1
ATOM 1423 C CA . ASP A 1 185 ? -19.506 -9.357 18.897 1.00 91.00 185 ASP A CA 1
ATOM 1424 C C . ASP A 1 185 ? -19.595 -7.969 19.558 1.00 91.00 185 ASP A C 1
ATOM 1426 O O . ASP A 1 185 ? -19.750 -6.958 18.881 1.00 91.00 185 ASP A O 1
ATOM 1430 N N . GLU A 1 186 ? -19.438 -7.895 20.884 1.00 93.75 186 GLU A N 1
ATOM 1431 C CA . GLU A 1 186 ? -19.436 -6.642 21.654 1.00 93.75 186 GLU A CA 1
ATOM 1432 C C . GLU A 1 186 ? -18.286 -5.687 21.282 1.00 93.75 186 GLU A C 1
ATOM 1434 O O . GLU A 1 186 ? -18.353 -4.489 21.569 1.00 93.75 186 GLU A O 1
ATOM 1439 N N . PHE A 1 187 ? -17.213 -6.200 20.676 1.00 94.69 187 PHE A N 1
ATOM 1440 C CA . PHE A 1 187 ? -16.047 -5.421 20.253 1.00 94.69 187 PHE A CA 1
ATOM 1441 C C . PHE A 1 187 ? -16.116 -5.020 18.778 1.00 94.69 187 PHE A C 1
ATOM 1443 O O . PHE A 1 187 ? -15.307 -4.203 18.329 1.00 94.69 187 PHE A O 1
ATOM 1450 N N . ILE A 1 188 ? -17.068 -5.577 18.030 1.00 93.94 188 ILE A N 1
ATOM 1451 C CA . ILE A 1 188 ? -17.225 -5.370 16.596 1.00 93.94 188 ILE A CA 1
ATOM 1452 C C . ILE A 1 188 ? -18.174 -4.202 16.334 1.00 93.94 188 ILE A C 1
ATOM 1454 O O . ILE A 1 188 ? -19.245 -4.091 16.926 1.00 93.94 188 ILE A O 1
ATOM 1458 N N . ASP A 1 189 ? -17.784 -3.317 15.419 1.00 94.94 189 ASP A N 1
ATOM 1459 C CA . ASP A 1 189 ? -18.642 -2.240 14.943 1.00 94.94 189 ASP A CA 1
ATOM 1460 C C . ASP A 1 189 ? -19.841 -2.841 14.178 1.00 94.94 189 ASP A C 1
ATOM 1462 O O . ASP A 1 189 ? -19.641 -3.500 13.154 1.00 94.94 189 ASP A O 1
ATOM 1466 N N . PRO A 1 190 ? -21.090 -2.599 14.607 1.00 94.56 190 PRO A N 1
ATOM 1467 C CA . PRO A 1 190 ? -22.277 -3.211 14.003 1.00 94.56 190 PRO A CA 1
ATOM 1468 C C . PRO A 1 190 ? -22.596 -2.726 12.576 1.00 94.56 190 PRO A C 1
ATOM 1470 O O . PRO A 1 190 ? -23.459 -3.303 11.918 1.00 94.56 190 PRO A O 1
ATOM 1473 N N . ILE A 1 191 ? -21.948 -1.663 12.089 1.00 92.50 191 ILE A N 1
ATOM 1474 C CA . ILE A 1 191 ? -22.132 -1.121 10.735 1.00 92.50 191 ILE A CA 1
ATOM 1475 C C . ILE A 1 191 ? -20.999 -1.585 9.820 1.00 92.50 191 ILE A C 1
ATOM 1477 O O . ILE A 1 191 ? -21.249 -1.998 8.690 1.00 92.50 191 ILE A O 1
ATOM 1481 N N . MET A 1 192 ? -19.753 -1.473 10.281 1.00 91.12 192 MET A N 1
ATOM 1482 C CA . MET A 1 192 ? -18.573 -1.762 9.462 1.00 91.12 192 MET A CA 1
ATOM 1483 C C . MET A 1 192 ? -18.090 -3.211 9.583 1.00 91.12 192 MET A C 1
ATOM 1485 O O . MET A 1 192 ? -17.389 -3.676 8.690 1.00 91.12 192 MET A O 1
ATOM 1489 N N . GLY A 1 193 ? -18.450 -3.924 10.653 1.00 89.06 193 GLY A N 1
ATOM 1490 C CA . GLY A 1 193 ? -18.043 -5.312 10.881 1.00 89.06 193 GLY A CA 1
ATOM 1491 C C . GLY A 1 193 ? -16.569 -5.487 11.256 1.00 89.06 193 GLY A C 1
ATOM 1492 O O . GLY A 1 193 ? -16.058 -6.599 11.195 1.00 89.06 193 GLY A O 1
ATOM 1493 N N . TYR A 1 194 ? -15.877 -4.409 11.633 1.00 88.38 194 TYR A N 1
ATOM 1494 C CA . TYR A 1 194 ? -14.482 -4.444 12.082 1.00 88.38 194 TYR A CA 1
ATOM 1495 C C . TYR A 1 194 ? -14.389 -4.178 13.584 1.00 88.38 194 TYR A C 1
ATOM 1497 O O . TYR A 1 194 ? -15.266 -3.536 14.160 1.00 88.38 194 TYR A O 1
ATOM 1505 N N . LEU A 1 195 ? -13.295 -4.614 14.205 1.00 91.69 195 LEU A N 1
ATOM 1506 C CA . LEU A 1 195 ? -12.990 -4.313 15.603 1.00 91.69 195 LEU A CA 1
ATOM 1507 C C . LEU A 1 195 ? -12.958 -2.792 15.857 1.00 91.69 195 LEU A C 1
ATOM 1509 O O . LEU A 1 195 ? -12.270 -2.055 15.147 1.00 91.69 195 LEU A O 1
ATOM 1513 N N . MET A 1 196 ? -13.676 -2.326 16.881 1.00 94.69 196 MET A N 1
ATOM 1514 C CA . MET A 1 196 ? -13.713 -0.911 17.269 1.00 94.69 196 MET A CA 1
ATOM 1515 C C . MET A 1 196 ? -12.388 -0.467 17.916 1.00 94.69 196 MET A C 1
ATOM 1517 O O . MET A 1 196 ? -11.880 -1.118 18.826 1.00 94.69 196 MET A O 1
ATOM 1521 N N . ASP A 1 197 ? -11.848 0.682 17.500 1.00 93.06 197 ASP A N 1
ATOM 1522 C CA . ASP A 1 197 ? -10.642 1.306 18.084 1.00 93.06 197 ASP A CA 1
ATOM 1523 C C . ASP A 1 197 ? -11.021 2.409 19.090 1.00 93.06 197 ASP A C 1
ATOM 1525 O O . ASP A 1 197 ? -10.402 2.576 20.150 1.00 93.06 197 ASP A O 1
ATOM 1529 N N . ASP A 1 198 ? -12.083 3.152 18.771 1.00 96.12 198 ASP A N 1
ATOM 1530 C CA . ASP A 1 198 ? -12.635 4.216 19.606 1.00 96.12 198 ASP A CA 1
ATOM 1531 C C . ASP A 1 198 ? -14.161 4.060 19.726 1.00 96.12 198 ASP A C 1
ATOM 1533 O O . ASP A 1 198 ? -14.910 4.740 19.014 1.00 96.12 198 ASP A O 1
ATOM 1537 N N . PRO A 1 199 ? -14.636 3.132 20.582 1.00 97.25 199 PRO A N 1
ATOM 1538 C CA . PRO A 1 199 ? -16.058 2.868 20.742 1.00 97.25 199 PRO A CA 1
ATOM 1539 C C . PRO A 1 199 ? -16.781 4.077 21.350 1.00 97.25 199 PRO A C 1
ATOM 1541 O O . PRO A 1 199 ? -16.410 4.598 22.407 1.00 97.25 199 PRO A O 1
ATOM 1544 N N . VAL A 1 200 ? -17.859 4.501 20.698 1.00 97.38 200 VAL A N 1
ATOM 1545 C CA . VAL A 1 200 ? -18.744 5.584 21.131 1.00 97.38 200 VAL A CA 1
ATOM 1546 C C . VAL A 1 200 ? -20.186 5.106 21.149 1.00 97.38 200 VAL A C 1
ATOM 1548 O O . VAL A 1 200 ? -20.635 4.393 20.256 1.00 97.38 200 VAL A O 1
ATOM 1551 N N . LYS A 1 201 ? -20.928 5.513 22.173 1.00 97.38 201 LYS A N 1
ATOM 1552 C CA . LYS A 1 201 ? -22.341 5.195 22.331 1.00 97.38 201 LYS A CA 1
ATOM 1553 C C . LYS A 1 201 ? -23.203 6.289 21.719 1.00 97.38 201 LYS A C 1
ATOM 1555 O O . LYS A 1 201 ? -22.981 7.480 21.955 1.00 97.38 201 LYS A O 1
ATOM 1560 N N . LEU A 1 202 ? -24.203 5.869 20.957 1.00 96.38 202 LEU A N 1
ATOM 1561 C CA . LEU A 1 202 ? -25.231 6.735 20.400 1.00 96.38 202 LEU A CA 1
ATOM 1562 C C . LEU A 1 202 ? -26.354 6.884 21.440 1.00 96.38 202 LEU A C 1
ATOM 1564 O O . LEU A 1 202 ? -26.929 5.875 21.851 1.00 96.38 202 LEU A O 1
ATOM 1568 N N . PRO A 1 203 ? -26.690 8.099 21.902 1.00 95.25 203 PRO A N 1
ATOM 1569 C CA . PRO A 1 203 ? -27.665 8.285 22.980 1.00 95.25 203 PRO A CA 1
ATOM 1570 C C . PRO A 1 203 ? -29.104 7.949 22.562 1.00 95.25 203 PRO A C 1
ATOM 1572 O O . PRO A 1 203 ? -29.910 7.552 23.398 1.00 95.25 203 PRO A O 1
ATOM 1575 N N . THR A 1 204 ? -29.433 8.103 21.279 1.00 93.62 204 THR A N 1
ATOM 1576 C CA . THR A 1 204 ? -30.785 7.908 20.737 1.00 93.62 204 THR A CA 1
ATOM 1577 C C . THR A 1 204 ? -31.127 6.429 20.565 1.00 93.62 204 THR A C 1
ATOM 1579 O O . THR A 1 204 ? -32.223 6.010 20.929 1.00 93.62 204 THR A O 1
ATOM 1582 N N . SER A 1 205 ? -30.219 5.626 20.004 1.00 94.69 205 SER A N 1
ATOM 1583 C CA . SER A 1 205 ? -30.428 4.183 19.805 1.00 94.69 205 SER A CA 1
ATOM 1584 C C . SER A 1 205 ? -29.822 3.308 20.905 1.00 94.69 205 SER A C 1
ATOM 1586 O O . SER A 1 205 ? -30.227 2.161 21.072 1.00 94.69 205 SER A O 1
ATOM 1588 N N . GLY A 1 206 ? -28.860 3.831 21.666 1.00 94.12 206 GLY A N 1
ATOM 1589 C CA . GLY A 1 206 ? -28.109 3.086 22.674 1.00 94.12 206 GLY A CA 1
ATOM 1590 C C . GLY A 1 206 ? -27.013 2.180 22.105 1.00 94.12 206 GLY A C 1
ATOM 1591 O O . GLY A 1 206 ? -26.270 1.598 22.896 1.00 94.12 206 GLY A O 1
ATOM 1592 N N . HIS A 1 207 ? -26.886 2.073 20.776 1.00 95.81 207 HIS A N 1
ATOM 1593 C CA . HIS A 1 207 ? -25.850 1.270 20.129 1.00 95.81 207 HIS A CA 1
ATOM 1594 C C . HIS A 1 207 ? -24.457 1.867 20.328 1.00 95.81 207 HIS A C 1
ATOM 1596 O O . HIS A 1 207 ? -24.291 3.083 20.445 1.00 95.81 207 HIS A O 1
ATOM 1602 N N . VAL A 1 208 ? -23.451 0.995 20.340 1.00 97.12 208 VAL A N 1
ATOM 1603 C CA . VAL A 1 208 ? -22.039 1.374 20.364 1.00 97.12 208 VAL A CA 1
ATOM 1604 C C . VAL A 1 208 ? -21.442 1.104 18.988 1.00 97.12 208 VAL A C 1
ATOM 1606 O O . VAL A 1 208 ? -21.662 0.041 18.415 1.00 97.12 208 VAL A O 1
ATOM 1609 N N . VAL A 1 209 ? -20.736 2.090 18.445 1.00 96.75 209 VAL A N 1
ATOM 1610 C CA . VAL A 1 209 ? -20.091 2.064 17.122 1.00 96.75 209 VAL A CA 1
ATOM 1611 C C . VAL A 1 209 ? -18.707 2.699 17.222 1.00 96.75 209 VAL A C 1
ATOM 1613 O O . VAL A 1 209 ? -18.427 3.412 18.186 1.00 96.75 209 VAL A O 1
ATOM 1616 N N . ASP A 1 210 ? -17.834 2.510 16.236 1.00 97.44 210 ASP A N 1
ATOM 1617 C CA . ASP A 1 210 ? -16.559 3.227 16.192 1.00 97.44 210 ASP A CA 1
ATOM 1618 C C . ASP A 1 210 ? -16.778 4.711 15.853 1.00 97.44 210 ASP A C 1
ATOM 1620 O O . ASP A 1 210 ? -17.592 5.079 14.993 1.00 97.44 210 ASP A O 1
ATOM 1624 N N . ARG A 1 211 ? -16.010 5.600 16.495 1.00 96.62 211 ARG A N 1
ATOM 1625 C CA . ARG A 1 211 ? -16.095 7.047 16.255 1.00 96.62 211 ARG A CA 1
ATOM 1626 C C . ARG A 1 211 ? -15.929 7.404 14.777 1.00 96.62 211 ARG A C 1
ATOM 1628 O O . ARG A 1 211 ? -16.621 8.300 14.290 1.00 96.62 211 ARG A O 1
ATOM 1635 N N . LYS A 1 212 ? -15.024 6.738 14.050 1.00 95.62 212 LYS A N 1
ATOM 1636 C CA . LYS A 1 212 ? -14.771 7.013 12.624 1.00 95.62 212 LYS A CA 1
ATOM 1637 C C . LYS A 1 212 ? -15.974 6.608 11.773 1.00 95.62 212 LYS A C 1
ATOM 1639 O O . LYS A 1 212 ? -16.275 7.292 10.791 1.00 95.62 212 LYS A O 1
ATOM 1644 N N . THR A 1 213 ? -16.669 5.539 12.162 1.00 95.69 213 THR A N 1
ATOM 1645 C CA . THR A 1 213 ? -17.889 5.060 11.507 1.00 95.69 213 THR A CA 1
ATOM 1646 C C . THR A 1 213 ? -19.002 6.095 11.608 1.00 95.69 213 THR A C 1
ATOM 1648 O O . THR A 1 213 ? -19.498 6.557 10.577 1.00 95.69 213 THR A O 1
ATOM 1651 N N . ILE A 1 214 ? -19.350 6.525 12.827 1.00 96.31 214 ILE A N 1
ATOM 1652 C CA . ILE A 1 214 ? -20.427 7.507 13.016 1.00 96.31 214 ILE A CA 1
ATOM 1653 C C . ILE A 1 214 ? -20.058 8.880 12.453 1.00 96.31 214 ILE A C 1
ATOM 1655 O O . ILE A 1 214 ? -20.897 9.534 11.842 1.00 96.31 214 ILE A O 1
ATOM 1659 N N . TYR A 1 215 ? -18.790 9.289 12.556 1.00 95.50 215 TYR A N 1
ATOM 1660 C CA . TYR A 1 215 ? -18.323 10.533 11.948 1.00 95.50 215 TYR A CA 1
ATOM 1661 C C . TYR A 1 215 ? -18.558 10.541 10.436 1.00 95.50 215 TYR A C 1
ATOM 1663 O O . TYR A 1 215 ? -19.098 11.503 9.898 1.00 95.50 215 TYR A O 1
ATOM 1671 N N . ARG A 1 216 ? -18.215 9.447 9.744 1.00 94.31 216 ARG A N 1
ATOM 1672 C CA . ARG A 1 216 ? -18.448 9.319 8.300 1.00 94.31 216 ARG A CA 1
ATOM 1673 C C . ARG A 1 216 ? -19.936 9.329 7.951 1.00 94.31 216 ARG A C 1
ATOM 1675 O O . ARG A 1 216 ? -20.296 9.909 6.931 1.00 94.31 216 ARG A O 1
ATOM 1682 N N . HIS A 1 217 ? -20.781 8.700 8.766 1.00 94.62 217 HIS A N 1
ATOM 1683 C CA . HIS A 1 217 ? -22.230 8.736 8.574 1.00 94.62 217 HIS A CA 1
ATOM 1684 C C . HIS A 1 217 ? -22.768 10.168 8.692 1.00 94.62 217 HIS A C 1
ATOM 1686 O O . HIS A 1 217 ? -23.381 10.652 7.746 1.00 94.62 217 HIS A O 1
ATOM 1692 N N . LEU A 1 218 ? -22.421 10.878 9.771 1.00 95.19 218 LEU A N 1
ATOM 1693 C CA . LEU A 1 218 ? -22.885 12.243 10.051 1.00 95.19 218 LEU A CA 1
ATOM 1694 C C . LEU A 1 218 ? -22.354 13.312 9.081 1.00 95.19 218 LEU A C 1
ATOM 1696 O O . LEU A 1 218 ? -22.917 14.400 9.006 1.00 95.19 218 LEU A O 1
ATOM 1700 N N . LEU A 1 219 ? -21.301 13.018 8.308 1.00 94.50 219 LEU A N 1
ATOM 1701 C CA . LEU A 1 219 ? -20.885 13.863 7.180 1.00 94.50 219 LEU A CA 1
ATOM 1702 C C . LEU A 1 219 ? -21.860 13.799 5.994 1.00 94.50 219 LEU A C 1
ATOM 1704 O O . LEU A 1 219 ? -21.917 14.747 5.212 1.00 94.50 219 LEU A O 1
ATOM 1708 N N . ASN A 1 220 ? -22.589 12.691 5.848 1.00 93.69 220 ASN A N 1
ATOM 1709 C CA . ASN A 1 220 ? -23.553 12.478 4.770 1.00 93.69 220 ASN A CA 1
ATOM 1710 C C . ASN A 1 220 ? -25.000 12.703 5.235 1.00 93.69 220 ASN A C 1
ATOM 1712 O O . ASN A 1 220 ? -25.787 13.283 4.492 1.00 93.69 220 ASN A O 1
ATOM 1716 N N . ASP A 1 221 ? -25.350 12.240 6.437 1.00 93.75 221 ASP A N 1
ATOM 1717 C CA . ASP A 1 221 ? -26.701 12.275 7.000 1.00 93.75 221 ASP A CA 1
ATOM 1718 C C . ASP A 1 221 ? -26.634 12.531 8.512 1.00 93.75 221 ASP A C 1
ATOM 1720 O O . ASP A 1 221 ? -26.058 11.736 9.247 1.00 93.75 221 ASP A O 1
ATOM 1724 N N . SER A 1 222 ? -27.221 13.635 8.987 1.00 95.31 222 SER A N 1
ATOM 1725 C CA . SER A 1 222 ? -27.199 14.060 10.397 1.00 95.31 222 SER A CA 1
ATOM 1726 C C . SER A 1 222 ? -28.199 13.293 11.280 1.00 95.31 222 SER A C 1
ATOM 1728 O O . SER A 1 222 ? -28.930 13.893 12.079 1.00 95.31 222 SER A O 1
ATOM 1730 N N . THR A 1 223 ? -28.279 11.976 11.114 1.00 95.69 223 THR A N 1
ATOM 1731 C CA . THR A 1 223 ? -29.188 11.097 11.854 1.00 95.69 223 THR A CA 1
ATOM 1732 C C . THR A 1 223 ? -28.454 9.909 12.474 1.00 95.69 223 THR A C 1
ATOM 1734 O O . THR A 1 223 ? -27.282 9.659 12.217 1.00 95.69 223 THR A O 1
ATOM 1737 N N . ASP A 1 224 ? -29.117 9.208 13.388 1.00 96.12 224 ASP A N 1
ATOM 1738 C CA . ASP A 1 224 ? -28.650 7.930 13.909 1.00 96.12 224 ASP A CA 1
ATOM 1739 C C . ASP A 1 224 ? -28.956 6.814 12.884 1.00 96.12 224 ASP A C 1
ATOM 1741 O O . ASP A 1 224 ? -30.107 6.677 12.449 1.00 96.12 224 ASP A O 1
ATOM 1745 N N . PRO A 1 225 ? -27.968 5.981 12.515 1.00 95.00 225 PRO A N 1
ATOM 1746 C CA . PRO A 1 225 ? -28.118 4.978 11.461 1.00 95.00 225 PRO A CA 1
ATOM 1747 C C . PRO A 1 225 ? -29.106 3.841 11.789 1.00 95.00 225 PRO A C 1
ATOM 1749 O O . PRO A 1 225 ? -29.562 3.160 10.871 1.00 95.00 225 PRO A O 1
ATOM 1752 N N . PHE A 1 226 ? -29.466 3.630 13.059 1.00 95.94 226 PHE A N 1
ATOM 1753 C CA . PHE A 1 226 ? -30.344 2.543 13.510 1.00 95.94 226 PHE A CA 1
ATOM 1754 C C . PHE A 1 226 ? -31.804 2.968 13.654 1.00 95.94 226 PHE A C 1
ATOM 1756 O O . PHE A 1 226 ? -32.707 2.180 13.374 1.00 95.94 226 PHE A O 1
ATOM 1763 N N . ASN A 1 227 ? -32.055 4.205 14.089 1.00 95.81 227 ASN A N 1
ATOM 1764 C CA . ASN A 1 227 ? -33.416 4.686 14.362 1.00 95.81 227 ASN A CA 1
ATOM 1765 C C . ASN A 1 227 ? -33.803 5.970 13.609 1.00 95.81 227 ASN A C 1
ATOM 1767 O O . ASN A 1 227 ? -34.942 6.423 13.736 1.00 95.81 227 ASN A O 1
ATOM 1771 N N . ARG A 1 228 ? -32.888 6.536 12.810 1.00 94.19 228 ARG A N 1
ATOM 1772 C CA . ARG A 1 228 ? -33.072 7.744 11.986 1.00 94.19 228 ARG A CA 1
ATOM 1773 C C . ARG A 1 228 ? -33.445 9.005 12.770 1.00 94.19 228 ARG A C 1
ATOM 1775 O O . ARG A 1 228 ? -33.956 9.961 12.187 1.00 94.19 228 ARG A O 1
ATOM 1782 N N . GLN A 1 229 ? -33.218 9.035 14.082 1.00 95.44 229 GLN A N 1
ATOM 1783 C CA . GLN A 1 229 ? -33.414 10.251 14.869 1.00 95.44 229 GLN A CA 1
ATOM 1784 C C . GLN A 1 229 ? -32.276 11.247 14.618 1.00 95.44 229 GLN A C 1
ATOM 1786 O O . GLN A 1 229 ? -31.154 10.813 14.370 1.00 95.44 229 GLN A O 1
ATOM 1791 N N . PRO A 1 230 ? -32.520 12.569 14.699 1.00 96.12 230 PRO A N 1
ATOM 1792 C CA . PRO A 1 230 ? -31.464 13.567 14.557 1.00 96.12 230 PRO A CA 1
ATOM 1793 C C . PRO A 1 230 ? -30.344 13.343 15.575 1.00 96.12 230 PRO A C 1
ATOM 1795 O O . PRO A 1 230 ? -30.613 13.214 16.770 1.00 96.12 230 PRO A O 1
ATOM 1798 N N . LEU A 1 231 ? -29.100 13.327 15.104 1.00 95.38 231 LEU A N 1
ATOM 1799 C CA . LEU A 1 231 ? -27.930 13.085 15.939 1.00 95.38 231 LEU A CA 1
ATOM 1800 C C . LEU A 1 231 ? -26.774 13.993 15.509 1.00 95.38 231 LEU A C 1
ATOM 1802 O O . LEU A 1 231 ? -26.512 14.169 14.321 1.00 95.38 231 LEU A O 1
ATOM 1806 N N . ALA A 1 232 ? -26.061 14.557 16.482 1.00 94.75 232 ALA A N 1
ATOM 1807 C CA . ALA A 1 232 ? -24.851 15.341 16.254 1.00 94.75 232 ALA A CA 1
ATOM 1808 C C . ALA A 1 232 ? -23.619 14.679 16.887 1.00 94.75 232 ALA A C 1
ATOM 1810 O O . ALA A 1 232 ? -23.707 14.056 17.944 1.00 94.75 232 ALA A O 1
ATOM 1811 N N . MET A 1 233 ? -22.434 14.898 16.303 1.00 93.62 233 MET A N 1
ATOM 1812 C CA . MET A 1 233 ? -21.171 14.342 16.822 1.00 93.62 233 MET A CA 1
ATOM 1813 C C . MET A 1 233 ? -20.825 14.796 18.246 1.00 93.62 233 MET A C 1
ATOM 1815 O O . MET A 1 233 ? -20.039 14.137 18.911 1.00 93.62 233 MET A O 1
ATOM 1819 N N . SER A 1 234 ? -21.372 15.911 18.729 1.00 94.94 234 SER A N 1
ATOM 1820 C CA . SER A 1 234 ? -21.170 16.363 20.112 1.00 94.94 234 SER A CA 1
ATOM 1821 C C . SER A 1 234 ? -21.970 15.558 21.138 1.00 94.94 234 SER A C 1
ATOM 1823 O O . SER A 1 234 ? -21.659 15.623 22.322 1.00 94.94 234 SER A O 1
ATOM 1825 N N . GLN A 1 235 ? -22.998 14.829 20.699 1.00 94.31 235 GLN A N 1
ATOM 1826 C CA . GLN A 1 235 ? -23.892 14.057 21.563 1.00 94.31 235 GLN A CA 1
ATOM 1827 C C . GLN A 1 235 ? -23.406 12.619 21.782 1.00 94.31 235 GLN A C 1
ATOM 1829 O O . GLN A 1 235 ? -23.959 11.919 22.621 1.00 94.31 235 GLN A O 1
ATOM 1834 N N . VAL A 1 236 ? -22.405 12.159 21.024 1.00 95.06 236 VAL A N 1
ATOM 1835 C CA . VAL A 1 236 ? -21.888 10.789 21.142 1.00 95.06 236 VAL A CA 1
ATOM 1836 C C . VAL A 1 236 ? -21.022 10.650 22.394 1.00 95.06 236 VAL A C 1
ATOM 1838 O O . VAL A 1 236 ? -20.141 11.474 22.653 1.00 95.06 236 VAL A O 1
ATOM 1841 N N . GLU A 1 237 ? -21.246 9.587 23.159 1.00 96.88 237 GLU A N 1
ATOM 1842 C CA . GLU A 1 237 ? -20.591 9.375 24.452 1.00 96.88 237 GLU A CA 1
ATOM 1843 C C . GLU A 1 237 ? -19.420 8.385 24.320 1.00 96.88 237 GLU A C 1
ATOM 1845 O O . GLU A 1 237 ? -19.649 7.221 23.974 1.00 96.88 237 GLU A O 1
ATOM 1850 N N . PRO A 1 238 ? -18.164 8.782 24.607 1.00 97.38 238 PRO A N 1
ATOM 1851 C CA . PRO A 1 238 ? -17.023 7.863 24.580 1.00 97.38 238 PRO A CA 1
ATOM 1852 C C . PRO A 1 238 ? -17.199 6.691 25.557 1.00 97.38 238 PRO A C 1
ATOM 1854 O O . PRO A 1 238 ? -17.562 6.896 26.715 1.00 97.38 238 PRO A O 1
ATOM 1857 N N . GLN A 1 239 ? -16.908 5.464 25.118 1.00 97.19 239 GLN A N 1
ATOM 1858 C CA . GLN A 1 239 ? -16.973 4.260 25.953 1.00 97.19 239 GLN A CA 1
ATOM 1859 C C . GLN A 1 239 ? -15.568 3.832 26.408 1.00 97.19 239 GLN A C 1
ATOM 1861 O O . GLN A 1 239 ? -15.024 2.827 25.952 1.00 97.19 239 GLN A O 1
ATOM 1866 N N . GLU A 1 240 ? -14.964 4.586 27.334 1.00 96.00 240 GLU A N 1
ATOM 1867 C CA . GLU A 1 240 ? -13.570 4.358 27.770 1.00 96.00 240 GLU A CA 1
ATOM 1868 C C . GLU A 1 240 ? -13.342 2.989 28.432 1.00 96.00 240 GLU A C 1
ATOM 1870 O O . GLU A 1 240 ? -12.273 2.392 28.280 1.00 96.00 240 GLU A O 1
ATOM 1875 N N . HIS A 1 241 ? -14.348 2.462 29.139 1.00 96.25 241 HIS A N 1
ATOM 1876 C CA . HIS A 1 241 ? -14.270 1.119 29.717 1.00 96.25 241 HIS A CA 1
ATOM 1877 C C . HIS A 1 241 ? -14.159 0.060 28.617 1.00 96.25 241 HIS A C 1
ATOM 1879 O O . HIS A 1 241 ? -13.193 -0.697 28.599 1.00 96.25 241 HIS A O 1
ATOM 1885 N N . LEU A 1 242 ? -15.093 0.061 27.656 1.00 95.06 242 LEU A N 1
ATOM 1886 C CA . LEU A 1 242 ? -15.084 -0.879 26.534 1.00 95.06 242 LEU A CA 1
ATOM 1887 C C . LEU A 1 242 ? -13.795 -0.755 25.719 1.00 95.06 242 LEU A C 1
ATOM 1889 O O . LEU A 1 242 ? -13.164 -1.758 25.406 1.00 95.06 242 LEU A O 1
ATOM 1893 N N . ARG A 1 243 ? -13.343 0.474 25.457 1.00 95.62 243 ARG A N 1
ATOM 1894 C CA . ARG A 1 243 ? -12.064 0.736 24.791 1.00 95.62 243 ARG A CA 1
ATOM 1895 C C . ARG A 1 243 ? -10.884 0.093 25.522 1.00 95.62 243 ARG A C 1
ATOM 1897 O O . ARG A 1 243 ? -10.000 -0.484 24.891 1.00 95.62 243 ARG A O 1
ATOM 1904 N N . SER A 1 244 ? -10.860 0.193 26.849 1.00 95.56 244 SER A N 1
ATOM 1905 C CA . SER A 1 244 ? -9.817 -0.417 27.678 1.00 95.56 244 SER A CA 1
ATOM 1906 C C . SER A 1 244 ? -9.896 -1.944 27.642 1.00 95.56 244 SER A C 1
ATOM 1908 O O . SER A 1 244 ? -8.861 -2.594 27.508 1.00 95.56 244 SER A O 1
ATOM 1910 N N . THR A 1 245 ? -11.104 -2.513 27.687 1.00 95.38 245 THR A N 1
ATOM 1911 C CA . THR A 1 245 ? -11.339 -3.959 27.561 1.00 95.38 245 THR A CA 1
ATOM 1912 C C . THR A 1 245 ? -10.886 -4.491 26.202 1.00 95.38 245 THR A C 1
ATOM 1914 O O . THR A 1 245 ? -10.137 -5.463 26.166 1.00 95.38 245 THR A O 1
ATOM 1917 N N . ILE A 1 246 ? -11.247 -3.825 25.100 1.00 93.56 246 ILE A N 1
ATOM 1918 C CA . ILE A 1 246 ? -10.815 -4.193 23.742 1.00 93.56 246 ILE A CA 1
ATOM 1919 C C . ILE A 1 246 ? -9.286 -4.195 23.661 1.00 93.56 246 ILE A C 1
ATOM 1921 O O . ILE A 1 246 ? -8.678 -5.162 23.211 1.00 93.56 246 ILE A O 1
ATOM 1925 N N . ARG A 1 247 ? -8.631 -3.139 24.156 1.00 92.50 247 ARG A N 1
ATOM 1926 C CA . ARG A 1 247 ? -7.162 -3.049 24.156 1.00 92.50 247 ARG A CA 1
ATOM 1927 C C . ARG A 1 247 ? -6.502 -4.134 24.999 1.00 92.50 247 ARG A C 1
ATOM 1929 O O . ARG A 1 247 ? -5.491 -4.691 24.577 1.00 92.50 247 ARG A O 1
ATOM 1936 N N . ALA A 1 248 ? -7.050 -4.422 26.177 1.00 92.75 248 ALA A N 1
ATOM 1937 C CA . ALA A 1 248 ? -6.563 -5.499 27.029 1.00 92.75 248 ALA A CA 1
ATOM 1938 C C . ALA A 1 248 ? -6.689 -6.853 26.321 1.00 92.75 248 ALA A C 1
ATOM 1940 O O . ALA A 1 248 ? -5.717 -7.601 26.289 1.00 92.75 248 ALA A O 1
ATOM 1941 N N . TRP A 1 249 ? -7.827 -7.109 25.672 1.00 92.00 249 TRP A N 1
ATOM 1942 C CA . TRP A 1 249 ? -8.074 -8.327 24.906 1.00 92.00 249 TRP A CA 1
ATOM 1943 C C . TRP A 1 249 ? -7.097 -8.490 23.731 1.00 92.00 249 TRP A C 1
ATOM 1945 O O . TRP A 1 249 ? -6.480 -9.544 23.599 1.00 92.00 249 TRP A O 1
ATOM 1955 N N . ILE A 1 250 ? -6.863 -7.439 22.933 1.00 87.75 250 ILE A N 1
ATOM 1956 C CA . ILE A 1 250 ? -5.873 -7.464 21.836 1.00 87.75 250 ILE A CA 1
ATOM 1957 C C . ILE A 1 250 ? -4.478 -7.805 22.378 1.00 87.75 250 ILE A C 1
ATOM 1959 O O . ILE A 1 250 ? -3.755 -8.627 21.813 1.00 87.75 250 ILE A O 1
ATOM 1963 N N . ASN A 1 251 ? -4.077 -7.161 23.476 1.00 88.62 251 ASN A N 1
ATOM 1964 C CA . ASN A 1 251 ? -2.764 -7.382 24.077 1.00 88.62 251 ASN A CA 1
ATOM 1965 C C . ASN A 1 251 ? -2.632 -8.794 24.653 1.00 88.62 251 ASN A C 1
ATOM 1967 O O . ASN A 1 251 ? -1.577 -9.411 24.513 1.00 88.62 251 ASN A O 1
ATOM 1971 N N . GLU A 1 252 ? -3.694 -9.315 25.266 1.00 89.62 252 GLU A N 1
ATOM 1972 C CA . GLU A 1 252 ? -3.744 -10.676 25.785 1.00 89.62 252 GLU A CA 1
ATOM 1973 C C . GLU A 1 252 ? -3.606 -11.703 24.656 1.00 89.62 252 GLU A C 1
ATOM 1975 O O . GLU A 1 252 ? -2.746 -12.580 24.744 1.00 89.62 252 GLU A O 1
ATOM 1980 N N . ARG A 1 253 ? -4.366 -11.560 23.562 1.00 88.00 253 ARG A N 1
ATOM 1981 C CA . ARG A 1 253 ? -4.260 -12.434 22.380 1.00 88.00 253 ARG A CA 1
ATOM 1982 C C . ARG A 1 253 ? -2.842 -12.443 21.810 1.00 88.00 253 ARG A C 1
ATOM 1984 O O . ARG A 1 253 ? -2.248 -13.510 21.635 1.00 88.00 253 ARG A O 1
ATOM 1991 N N . ARG A 1 254 ? -2.245 -11.258 21.642 1.00 83.50 254 ARG A N 1
ATOM 1992 C CA . ARG A 1 254 ? -0.850 -11.116 21.195 1.00 83.50 254 ARG A CA 1
ATOM 1993 C C . ARG A 1 254 ? 0.139 -11.801 22.146 1.00 83.50 254 ARG A C 1
ATOM 1995 O O . ARG A 1 254 ? 1.069 -12.462 21.680 1.00 83.50 254 ARG A O 1
ATOM 2002 N N . ALA A 1 255 ? -0.048 -11.664 23.461 1.00 85.75 255 ALA A N 1
ATOM 2003 C CA . ALA A 1 255 ? 0.821 -12.268 24.473 1.00 85.75 255 ALA A CA 1
ATOM 2004 C C . ALA A 1 255 ? 0.707 -13.802 24.508 1.00 85.75 255 ALA A C 1
ATOM 2006 O O . ALA A 1 255 ? 1.732 -14.487 24.504 1.00 85.75 255 ALA A O 1
ATOM 2007 N N . GLN A 1 256 ? -0.515 -14.345 24.470 1.00 84.69 256 GLN A N 1
ATOM 2008 C CA . GLN A 1 256 ? -0.762 -15.791 24.401 1.00 84.69 256 GLN A CA 1
ATOM 2009 C C . GLN A 1 256 ? -0.080 -16.407 23.170 1.00 84.69 256 GLN A C 1
ATOM 2011 O O . GLN A 1 256 ? 0.563 -17.454 23.262 1.00 84.69 256 GLN A O 1
ATOM 2016 N N . ARG A 1 257 ? -0.130 -15.721 22.022 1.00 77.88 257 ARG A N 1
ATOM 2017 C CA . ARG A 1 257 ? 0.544 -16.156 20.791 1.00 77.88 257 ARG A CA 1
ATOM 2018 C C . ARG A 1 257 ? 2.067 -16.178 20.921 1.00 77.88 257 ARG A C 1
ATOM 2020 O O . ARG A 1 257 ? 2.694 -17.165 20.539 1.00 77.88 257 ARG A O 1
ATOM 2027 N N . LEU A 1 258 ? 2.672 -15.123 21.472 1.00 79.88 258 LEU A N 1
ATOM 2028 C CA . LEU A 1 258 ? 4.119 -15.069 21.737 1.00 79.88 258 LEU A CA 1
ATOM 2029 C C . LEU A 1 258 ? 4.568 -16.231 22.636 1.00 79.88 258 LEU A C 1
ATOM 2031 O O . LEU A 1 258 ? 5.606 -16.853 22.389 1.00 79.88 258 LEU A O 1
ATOM 2035 N N . GLN A 1 259 ? 3.757 -16.571 23.638 1.00 78.94 259 GLN A N 1
ATOM 2036 C CA . GLN A 1 259 ? 4.025 -17.688 24.536 1.00 78.94 259 GLN A CA 1
ATOM 2037 C C . GLN A 1 259 ? 3.912 -19.044 23.818 1.00 78.94 259 GLN A C 1
ATOM 2039 O O . GLN A 1 259 ? 4.816 -19.870 23.934 1.00 78.94 259 GLN A O 1
ATOM 2044 N N . ASN A 1 260 ? 2.883 -19.237 22.987 1.00 76.81 260 ASN A N 1
ATOM 2045 C CA . ASN A 1 260 ? 2.710 -20.449 22.177 1.00 76.81 260 ASN A CA 1
ATOM 2046 C C . ASN A 1 260 ? 3.838 -20.646 21.149 1.00 76.81 260 ASN A C 1
ATOM 2048 O O . ASN A 1 260 ? 4.297 -21.772 20.954 1.00 76.81 260 ASN A O 1
ATOM 2052 N N . LYS A 1 261 ? 4.330 -19.564 20.531 1.00 70.00 261 LYS A N 1
ATOM 2053 C CA . LYS A 1 261 ? 5.451 -19.598 19.573 1.00 70.00 261 LYS A CA 1
ATOM 2054 C C . LYS A 1 261 ? 6.755 -20.023 20.257 1.00 70.00 261 LYS A C 1
ATOM 2056 O O . LYS A 1 261 ? 7.455 -20.894 19.757 1.00 70.00 261 LYS A O 1
ATOM 2061 N N . THR A 1 262 ? 7.012 -19.501 21.459 1.00 67.56 262 THR A N 1
ATOM 2062 C CA . THR A 1 262 ? 8.196 -19.854 22.265 1.00 67.56 262 THR A CA 1
ATOM 2063 C C . THR A 1 262 ? 8.141 -21.300 22.779 1.00 67.56 262 THR A C 1
ATOM 2065 O O . THR A 1 262 ? 9.164 -21.975 22.846 1.00 67.56 262 THR A O 1
ATOM 2068 N N . GLN A 1 263 ? 6.950 -21.809 23.114 1.00 58.22 263 GLN A N 1
ATOM 2069 C CA . GLN A 1 263 ? 6.762 -23.192 23.570 1.00 58.22 263 GLN A CA 1
ATOM 2070 C C . GLN A 1 263 ? 6.873 -24.214 22.418 1.00 58.22 263 GLN A C 1
ATOM 2072 O O . GLN A 1 263 ? 7.281 -25.354 22.648 1.00 58.22 263 GLN A O 1
ATOM 2077 N N . GLY A 1 264 ? 6.522 -23.818 21.187 1.00 54.41 264 GLY A N 1
ATOM 2078 C CA . GLY A 1 264 ? 6.604 -24.652 19.982 1.00 54.41 264 GLY A CA 1
ATOM 2079 C C . GLY A 1 264 ? 8.034 -24.965 19.527 1.00 54.41 264 GLY A C 1
ATOM 2080 O O . GLY A 1 264 ? 8.288 -26.084 19.087 1.00 54.41 264 GLY A O 1
ATOM 2081 N N . ASP A 1 265 ? 8.978 -24.038 19.714 1.00 53.81 265 ASP A N 1
ATOM 2082 C CA . ASP A 1 265 ? 10.395 -24.221 19.345 1.00 53.81 265 ASP A CA 1
ATOM 2083 C C . ASP A 1 265 ? 11.188 -25.124 20.323 1.00 53.81 265 ASP A C 1
ATOM 2085 O O . ASP A 1 265 ? 12.309 -25.531 20.023 1.00 53.81 265 ASP A O 1
ATOM 2089 N N . ILE A 1 266 ? 10.624 -25.481 21.489 1.00 50.50 266 ILE A N 1
ATOM 2090 C CA . ILE A 1 266 ? 11.314 -26.245 22.556 1.00 50.50 266 ILE A CA 1
ATOM 2091 C C . ILE A 1 266 ? 10.943 -27.744 22.553 1.00 50.50 266 ILE A C 1
ATOM 2093 O O . ILE A 1 266 ? 11.424 -28.504 23.391 1.00 50.50 266 ILE A O 1
ATOM 2097 N N . LYS A 1 267 ? 10.125 -28.232 21.610 1.00 35.16 267 LYS A N 1
ATOM 2098 C CA . LYS A 1 267 ? 9.920 -29.683 21.434 1.00 35.16 267 LYS A CA 1
ATOM 2099 C C . LYS A 1 267 ? 10.888 -30.240 20.379 1.00 35.16 267 LYS A C 1
ATOM 2101 O O . LYS A 1 267 ? 10.549 -30.206 19.196 1.00 35.16 267 LYS A O 1
ATOM 2106 N N . PRO A 1 268 ? 12.063 -30.786 20.757 1.00 41.56 268 PRO A N 1
ATOM 2107 C CA . PRO A 1 268 ? 12.807 -31.638 19.845 1.00 41.56 268 PRO A CA 1
ATOM 2108 C C . PRO A 1 268 ? 12.001 -32.927 19.630 1.00 41.56 268 PRO A C 1
ATOM 2110 O O . PRO A 1 268 ? 11.425 -33.474 20.577 1.00 41.56 268 PRO A O 1
ATOM 2113 N N . SER A 1 269 ? 11.920 -33.362 18.372 1.00 35.34 269 SER A N 1
ATOM 2114 C CA . SER A 1 269 ? 11.577 -34.751 18.039 1.00 35.34 269 SER A CA 1
ATOM 2115 C C . SER A 1 269 ? 12.656 -35.706 18.535 1.00 35.34 269 SER A C 1
ATOM 2117 O O . SER A 1 269 ? 13.834 -35.281 18.569 1.00 35.34 269 SER A O 1
#

InterPro domains:
  IPR003613 U-box domain [PF04564] (183-254)
  IPR003613 U-box domain [PS51698] (182-256)
  IPR003613 U-box domain [SM00504] (186-249)
  IPR013083 Zinc finger, RING/FYVE/PHD-type [G3DSA:3.30.40.10] (180-257)
  IPR019474 Ubiquitin conjugation factor E4, core [PF10408] (3-161)
  IPR045132 Ubiquitin conjugation factor E4 [PTHR13931] (4-257)

Organism: Schistosoma japonicum (NCBI:txid6182)

Radius of gyration: 24.85 Å; chains: 1; bounding box: 75×51×67 Å

Secondary structure (DSSP, 8-state):
-HHHHHHHHHHHHHHHHHHHHHHHHHHH-HHHHTSHHHHHHHHHHHHHHHHHHHSGGGGGG--S-TTTTT--HHHHHHHHHHHHHHHHH-S-S-------------------------HHHHHHHHHHT-TTT--TTHHHHHHHHHHHTT--HHHHHHHHHHHHHHHHHHHHHHHHHHHHHT--GGGB-TTT-SB-SSEEE-TTT--EEEHHHHHHHHHH-SB-TTT--B--TTSPEE-HHHHHHHHHHHHHHHHHHHHHHHHHTT---

Sequence (269 aa):
FVHTGRLARHHIMLGLDTIAALRRVITLCSQLITHPILVDRVACMLNYFLTRLVGPKQRDLTVRDKAAYGFKPDLMVLEISGIYQILARGPDSSTVTDNTTTDTSSSSTIPSTSSSSSSSEAFRRAVVSDERSFTPDLLDQACRVLDRIAAPMDLCQKFSEAVRLIKAENVIKTEEELDVDDAPDEFIDPIMGYLMDDPVKLPTSGHVVDRKTIYRHLLNDSTDPFNRQPLAMSQVEPQEHLRSTIRAWINERRAQRLQNKTQGDIKPS

Foldseek 3Di:
DVVVLQVLLVVQVVVLVVLLVVLVVCVVCVPVCLPLVRLLVVLLVLLVLLCCLQHPVVVVVDDPDCVSSVHDSLSVLLSSLSNLLPLQVDDDPPPDPDDDDDDDDDDDDDPDDDDDCPSNNSNLLSNLPNPPRDDLCSLVSSLVSCVVVVHDPVSSVSSVVSSVSSNVSNVVVVLLVVLQVPPPPLQAAPPPRGGAQWWWAFPVVRDIHHLVVVVVVCVPQQADPPPRHGHDSVRIHTPVVSNVVSVVSSVVSVVVVVVVVVVVVPDDD